Protein AF-A0A0S4JPA9-F1 (afdb_monomer_lite)

Foldseek 3Di:
DDDDDDDDDPPPPPPPPPPPVVVCCVDPVSVVVVLVVCLDLVVLVVLLVQLLVQQELVSLLVSLQSLLVQLQPDPSSLVSCLDLSNLVSLLSSLLNHQALNSLLSSLSSLLSSLAPDPSSLVSCLDQSNLVSLLSNLVNQCPRDLVGLLPVSSLVSSVSNLCSNPVPDVSSCVVCVDPSNVVSSVVSNVSD

Sequence (191 aa):
MHLSMLPHRRRSRKPQLLPAFSALSADSGFRKKFRAFVEAPCVRDVLVSLASVATSIDSVEWVGSAFQAIAAKSEQGKRLLSTAEVRDALVTMSLHVYSPLSGAAVANAFHTIITGEPRAQILFGVPPVREALLHMITGASRHTRSSASDPLFVQHMSRWVSSLVVNNTHNTTLFTTKKVRDGLVSNVSTS

pLDDT: mean 83.67, std 17.44, range [36.25, 98.12]

Structure (mmCIF, N/CA/C/O backbone):
data_AF-A0A0S4JPA9-F1
#
_entry.id   AF-A0A0S4JPA9-F1
#
loop_
_atom_site.group_PDB
_atom_site.id
_atom_site.type_symbol
_atom_site.label_atom_id
_atom_site.label_alt_id
_atom_site.label_comp_id
_atom_site.label_asym_id
_atom_site.label_entity_id
_atom_site.label_seq_id
_atom_site.pdbx_PDB_ins_code
_atom_site.Cartn_x
_atom_site.Cartn_y
_atom_site.Cartn_z
_atom_site.occupancy
_atom_site.B_iso_or_equiv
_atom_site.auth_seq_id
_atom_site.auth_comp_id
_atom_site.auth_asym_id
_atom_site.auth_atom_id
_atom_site.pdbx_PDB_model_num
ATOM 1 N N . MET A 1 1 ? -2.373 49.708 -46.251 1.00 38.28 1 MET A N 1
ATOM 2 C CA . MET A 1 1 ? -3.732 49.777 -45.667 1.00 38.28 1 MET A CA 1
ATOM 3 C C . MET A 1 1 ? -4.329 48.375 -45.742 1.00 38.28 1 MET A C 1
ATOM 5 O O . MET A 1 1 ? -4.625 47.931 -46.833 1.00 38.28 1 MET A O 1
ATOM 9 N N . HIS A 1 2 ? -4.059 47.515 -44.762 1.00 38.16 2 HIS A N 1
ATOM 10 C CA . HIS A 1 2 ? -4.788 47.289 -43.500 1.00 38.16 2 HIS A CA 1
ATOM 11 C C . HIS A 1 2 ? -6.024 46.380 -43.660 1.00 38.16 2 HIS A C 1
ATOM 13 O O . HIS A 1 2 ? -6.943 46.715 -44.395 1.00 38.16 2 HIS A O 1
ATOM 19 N N . LEU A 1 3 ? -6.021 45.308 -42.849 1.00 39.28 3 LEU A N 1
ATOM 20 C CA . LEU A 1 3 ? -7.110 44.397 -42.446 1.00 39.28 3 LEU A CA 1
ATOM 21 C C . LEU A 1 3 ? -7.334 43.114 -43.267 1.00 39.28 3 LEU A C 1
ATOM 23 O O . LEU A 1 3 ? -8.183 43.058 -44.147 1.00 39.28 3 LEU A O 1
ATOM 27 N N . SER A 1 4 ? -6.705 42.016 -42.833 1.00 41.97 4 SER A N 1
ATOM 28 C CA . SER A 1 4 ? -7.403 40.727 -42.700 1.00 41.97 4 SER A CA 1
ATOM 29 C C . SER A 1 4 ? -6.708 39.817 -41.676 1.00 41.97 4 SER A C 1
ATOM 31 O O . SER A 1 4 ? -5.508 39.941 -41.452 1.00 41.97 4 SER A O 1
ATOM 33 N N . MET A 1 5 ? -7.498 38.909 -41.089 1.00 36.62 5 MET A N 1
ATOM 34 C CA . MET A 1 5 ? -7.148 37.814 -40.161 1.00 36.62 5 MET A CA 1
ATOM 35 C C . MET A 1 5 ? -7.238 38.116 -38.650 1.00 36.62 5 MET A C 1
ATOM 37 O O . MET A 1 5 ? -6.251 38.165 -37.924 1.00 36.62 5 MET A O 1
ATOM 41 N N . LEU A 1 6 ? -8.480 38.198 -38.156 1.00 46.41 6 LEU A N 1
ATOM 42 C CA . LEU A 1 6 ? -8.842 37.783 -36.793 1.00 46.41 6 LEU A CA 1
ATOM 43 C C . LEU A 1 6 ? -8.907 36.243 -36.739 1.00 46.41 6 LEU A C 1
ATOM 45 O O . LEU A 1 6 ? -9.696 35.666 -37.491 1.00 46.41 6 LEU A O 1
ATOM 49 N N . PRO A 1 7 ? -8.183 35.550 -35.842 1.00 44.28 7 PRO A N 1
ATOM 50 C CA . PRO A 1 7 ? -8.399 34.126 -35.635 1.00 44.28 7 PRO A CA 1
ATOM 51 C C . PRO A 1 7 ? -9.631 33.876 -34.756 1.00 44.28 7 PRO A C 1
ATOM 53 O O . PRO A 1 7 ? -9.807 34.435 -33.669 1.00 44.28 7 PRO A O 1
ATOM 56 N N . HIS A 1 8 ? -10.489 32.988 -35.252 1.00 38.44 8 HIS A N 1
ATOM 57 C CA . HIS A 1 8 ? -11.630 32.423 -34.551 1.00 38.44 8 HIS A CA 1
ATOM 58 C C . HIS A 1 8 ? -11.221 31.776 -33.220 1.00 38.44 8 HIS A C 1
ATOM 60 O O . HIS A 1 8 ? -10.340 30.921 -33.140 1.00 38.44 8 HIS A O 1
ATOM 66 N N . ARG A 1 9 ? -11.953 32.161 -32.172 1.00 46.00 9 ARG A N 1
ATOM 67 C CA . ARG A 1 9 ? -11.997 31.522 -30.857 1.00 46.00 9 ARG A CA 1
ATOM 68 C C . ARG A 1 9 ? -12.131 29.997 -30.976 1.00 46.00 9 ARG A C 1
ATOM 70 O O . ARG A 1 9 ? -13.188 29.497 -31.348 1.00 46.00 9 ARG A O 1
ATOM 77 N N . ARG A 1 10 ? -11.162 29.261 -30.436 1.00 40.75 10 ARG A N 1
ATOM 78 C CA . ARG A 1 10 ? -11.430 28.008 -29.713 1.00 40.75 10 ARG A CA 1
ATOM 79 C C . ARG A 1 10 ? -10.953 28.167 -28.275 1.00 40.75 10 ARG A C 1
ATOM 81 O O . ARG A 1 10 ? -9.890 27.702 -27.886 1.00 40.75 10 ARG A O 1
ATOM 88 N N . ARG A 1 11 ? -11.762 28.869 -27.470 1.00 40.38 11 ARG A N 1
ATOM 89 C CA . ARG A 1 11 ? -11.680 28.766 -26.009 1.00 40.38 11 ARG A CA 1
ATOM 90 C C . ARG A 1 11 ? -12.014 27.320 -25.658 1.00 40.38 11 ARG A C 1
ATOM 92 O O . ARG A 1 11 ? -13.171 26.921 -25.756 1.00 40.38 11 ARG A O 1
ATOM 99 N N . SER A 1 12 ? -10.989 26.565 -25.277 1.00 40.69 12 SER A N 1
ATOM 100 C CA . SER A 1 12 ? -11.127 25.293 -24.580 1.00 40.69 12 SER A CA 1
ATOM 101 C C . SER A 1 12 ? -12.069 25.509 -23.392 1.00 40.69 12 SER A C 1
ATOM 103 O O . SER A 1 12 ? -11.732 26.206 -22.431 1.00 40.69 12 SER A O 1
ATOM 105 N N . ARG A 1 13 ? -13.308 25.016 -23.508 1.00 36.25 13 ARG A N 1
ATOM 106 C CA . ARG A 1 13 ? -14.268 24.986 -22.405 1.00 36.25 13 ARG A CA 1
ATOM 107 C C . ARG A 1 13 ? -13.737 23.968 -21.398 1.00 36.25 13 ARG A C 1
ATOM 109 O O . ARG A 1 13 ? -14.079 22.794 -21.469 1.00 36.25 13 ARG A O 1
ATOM 116 N N . LYS A 1 14 ? -12.902 24.420 -20.456 1.00 42.22 14 LYS A N 1
ATOM 117 C CA . LYS A 1 14 ? -12.751 23.726 -19.172 1.00 42.22 14 LYS A CA 1
ATOM 118 C C . LYS A 1 14 ? -14.163 23.575 -18.585 1.00 42.22 14 LYS A C 1
ATOM 120 O O . LYS A 1 14 ? -14.875 24.584 -18.542 1.00 42.22 14 LYS A O 1
ATOM 125 N N . PRO A 1 15 ? -14.601 22.374 -18.177 1.00 41.50 15 PRO A N 1
ATOM 126 C CA . PRO A 1 15 ? -15.912 22.206 -17.567 1.00 41.50 15 PRO A CA 1
ATOM 127 C C . PRO A 1 15 ? -15.992 23.088 -16.312 1.00 41.50 15 PRO A C 1
ATOM 129 O O . PRO A 1 15 ? -15.208 22.943 -15.376 1.00 41.50 15 PRO A O 1
ATOM 132 N N . GLN A 1 16 ? -16.909 24.057 -16.326 1.00 48.31 16 GLN A N 1
ATOM 133 C CA . GLN A 1 16 ? -17.172 24.992 -15.230 1.00 48.31 16 GLN A CA 1
ATOM 134 C C . GLN A 1 16 ? -17.931 24.293 -14.088 1.00 48.31 16 GLN A C 1
ATOM 136 O O . GLN A 1 16 ? -19.074 24.622 -13.800 1.00 48.31 16 GLN A O 1
ATOM 141 N N . LEU A 1 17 ? -17.299 23.331 -13.415 1.00 51.00 17 LEU A N 1
ATOM 142 C CA . LEU A 1 17 ? -17.849 22.690 -12.207 1.00 51.00 17 LEU A CA 1
ATOM 143 C C . LEU A 1 17 ? -17.489 23.437 -10.898 1.00 51.00 17 LEU A C 1
ATOM 145 O O . LEU A 1 17 ? -17.722 22.929 -9.805 1.00 51.00 17 LEU A O 1
ATOM 149 N N . LEU A 1 18 ? -16.893 24.634 -10.975 1.00 55.72 18 LEU A N 1
ATOM 150 C CA . LEU A 1 18 ? -15.995 25.140 -9.921 1.00 55.72 18 LEU A CA 1
ATOM 151 C C . LEU A 1 18 ? -16.505 26.148 -8.857 1.00 55.72 18 LEU A C 1
ATOM 153 O O . LEU A 1 18 ? -15.728 26.414 -7.941 1.00 55.72 18 LEU A O 1
ATOM 157 N N . PRO A 1 19 ? -17.750 26.663 -8.827 1.00 54.66 19 PRO A N 1
ATOM 158 C CA . PRO A 1 19 ? -18.223 27.415 -7.649 1.00 54.66 19 PRO A CA 1
ATOM 159 C C . PRO A 1 19 ? -18.950 26.533 -6.622 1.00 54.66 19 PRO A C 1
ATOM 161 O O . PRO A 1 19 ? -18.667 26.595 -5.428 1.00 54.66 19 PRO A O 1
ATOM 164 N N . ALA A 1 20 ? -19.866 25.678 -7.088 1.00 53.72 20 ALA A N 1
ATOM 165 C CA . ALA A 1 20 ? -20.772 24.920 -6.225 1.00 53.72 20 ALA A CA 1
ATOM 166 C C . ALA A 1 20 ? -20.061 23.808 -5.440 1.00 53.72 20 ALA A C 1
ATOM 168 O O . ALA A 1 20 ? -20.329 23.625 -4.257 1.00 53.72 20 ALA A O 1
ATOM 169 N N . PHE A 1 21 ? -19.113 23.102 -6.065 1.00 54.81 21 PHE A N 1
ATOM 170 C CA . PHE A 1 21 ? -18.343 22.055 -5.386 1.00 54.81 21 PHE A CA 1
ATOM 171 C C . PHE A 1 21 ? -17.382 22.643 -4.346 1.00 54.81 21 PHE A C 1
ATOM 173 O O . PHE A 1 21 ? -17.229 22.101 -3.254 1.00 54.81 21 PHE A O 1
ATOM 180 N N . SER A 1 22 ? -16.795 23.801 -4.653 1.00 59.72 22 SER A N 1
ATOM 181 C CA . SER A 1 22 ? -15.945 24.556 -3.731 1.00 59.72 22 SER A CA 1
ATOM 182 C C . SER A 1 22 ? -16.743 25.019 -2.508 1.00 59.72 22 SER A C 1
ATOM 184 O O . SER A 1 22 ? -16.319 24.777 -1.379 1.00 59.72 22 SER A O 1
ATOM 186 N N . ALA A 1 23 ? -17.941 25.579 -2.718 1.00 59.19 23 ALA A N 1
ATOM 187 C CA . ALA A 1 23 ? -18.855 25.975 -1.645 1.00 59.19 23 ALA A CA 1
ATOM 188 C C . ALA A 1 23 ? -19.350 24.779 -0.808 1.00 59.19 23 ALA A C 1
ATOM 190 O O . ALA A 1 23 ? -19.359 24.848 0.418 1.00 59.19 23 ALA A O 1
ATOM 191 N N . LEU A 1 24 ? -19.677 23.650 -1.446 1.00 57.78 24 LEU A N 1
ATOM 192 C CA . LEU A 1 24 ? -20.091 22.426 -0.756 1.00 57.78 24 LEU A CA 1
ATOM 193 C C . LEU A 1 24 ? -18.941 21.811 0.056 1.00 57.78 24 LEU A C 1
ATOM 195 O O . LEU A 1 24 ? -19.144 21.321 1.162 1.00 57.78 24 LEU A O 1
ATOM 199 N N . SER A 1 25 ? -17.708 21.890 -0.453 1.00 62.75 25 SER A N 1
ATOM 200 C CA . SER A 1 25 ? -16.512 21.461 0.277 1.00 62.75 25 SER A CA 1
ATOM 201 C C . SER A 1 25 ? -16.178 22.373 1.463 1.00 62.75 25 SER A C 1
ATOM 203 O O . SER A 1 25 ? -15.540 21.912 2.412 1.00 62.75 25 SER A O 1
ATOM 205 N N . ALA A 1 26 ? -16.625 23.638 1.435 1.00 73.56 26 ALA A N 1
ATOM 206 C CA . ALA A 1 26 ? -16.480 24.620 2.510 1.00 73.56 26 ALA A CA 1
ATOM 207 C C . ALA A 1 26 ? -17.515 24.433 3.641 1.00 73.56 26 ALA A C 1
ATOM 209 O O . ALA A 1 26 ? -17.237 24.833 4.778 1.00 73.56 26 ALA A O 1
ATOM 210 N N . ASP A 1 27 ? -18.619 23.731 3.381 1.00 84.38 27 ASP A N 1
ATOM 211 C CA . ASP A 1 27 ? -19.631 23.386 4.378 1.00 84.38 27 ASP A CA 1
ATOM 212 C C . ASP A 1 27 ? -19.122 22.330 5.381 1.00 84.38 27 ASP A C 1
ATOM 214 O O . ASP A 1 27 ? -18.713 21.216 5.034 1.00 84.38 27 ASP A O 1
ATOM 218 N N . SER A 1 28 ? -19.122 22.686 6.668 1.00 80.69 28 SER A N 1
ATOM 219 C CA . SER A 1 28 ? -18.625 21.820 7.744 1.00 80.69 28 SER A CA 1
ATOM 220 C C . SER A 1 28 ? -19.513 20.592 7.971 1.00 80.69 28 SER A C 1
ATOM 222 O O . SER A 1 28 ? -18.996 19.521 8.306 1.00 80.69 28 SER A O 1
ATOM 224 N N . GLY A 1 29 ? -20.823 20.717 7.737 1.00 83.75 29 GLY A N 1
ATOM 225 C CA . GLY A 1 29 ? -21.790 19.628 7.844 1.00 83.75 29 GLY A CA 1
ATOM 226 C C . GLY A 1 29 ? -21.584 18.569 6.763 1.00 83.75 29 GLY A C 1
ATOM 227 O O . GLY A 1 29 ? -21.527 17.374 7.068 1.00 83.75 29 GLY A O 1
ATOM 228 N N . PHE A 1 30 ? -21.390 18.998 5.517 1.00 84.00 30 PHE A N 1
ATOM 229 C CA . PHE A 1 30 ? -21.074 18.139 4.384 1.00 84.00 30 PHE A CA 1
ATOM 230 C C . PHE A 1 30 ? -19.753 17.406 4.603 1.00 84.00 30 PHE A C 1
ATOM 232 O O . PHE A 1 30 ? -19.721 16.182 4.489 1.00 84.00 30 PHE A O 1
ATOM 239 N N . ARG A 1 31 ? -18.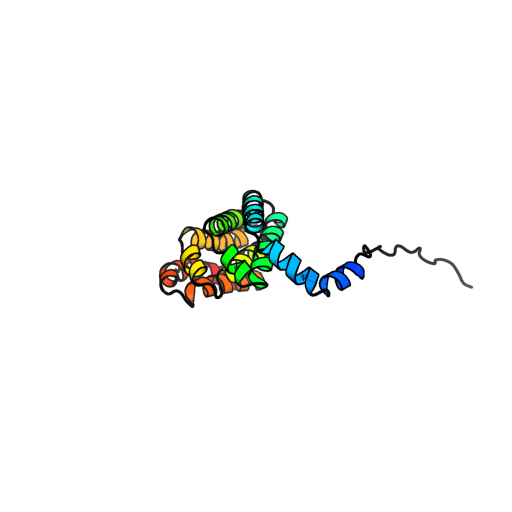682 18.101 5.019 1.00 81.19 31 ARG A N 1
ATOM 240 C CA . ARG A 1 31 ? -17.393 17.451 5.325 1.00 81.19 31 ARG A CA 1
ATOM 241 C C . ARG A 1 31 ? -17.521 16.377 6.400 1.00 81.19 31 ARG A C 1
ATOM 243 O O . ARG A 1 31 ? -16.895 15.328 6.274 1.00 81.19 31 ARG A O 1
ATOM 250 N N . LYS A 1 32 ? -18.321 16.618 7.445 1.00 83.69 32 LYS A N 1
ATOM 251 C CA . LYS A 1 32 ? -18.547 15.638 8.517 1.00 83.69 32 LYS A CA 1
ATOM 252 C C . LYS A 1 32 ? -19.298 14.407 8.004 1.00 83.69 32 LYS A C 1
ATOM 254 O O . LYS A 1 32 ? -18.867 13.291 8.271 1.00 83.69 32 LYS A O 1
ATOM 259 N N . LYS A 1 33 ? -20.379 14.599 7.239 1.00 86.44 33 LYS A N 1
ATOM 260 C CA . LYS A 1 33 ? -21.149 13.493 6.640 1.00 86.44 33 LYS A CA 1
ATOM 261 C C . LYS A 1 33 ? -20.319 12.703 5.630 1.00 86.44 33 LYS A C 1
ATOM 263 O O . LYS A 1 33 ? -20.302 11.480 5.677 1.00 86.44 33 LYS A O 1
ATOM 268 N N . PHE A 1 34 ? -19.588 13.399 4.762 1.00 84.88 34 PHE A N 1
ATOM 269 C CA . PHE A 1 34 ? -18.692 12.781 3.792 1.00 84.88 34 PHE A CA 1
ATOM 270 C C . PHE A 1 34 ? -17.576 11.993 4.483 1.00 84.88 34 PHE A C 1
ATOM 272 O O . PHE A 1 34 ? -17.287 10.873 4.079 1.00 84.88 34 PHE A O 1
ATOM 279 N N . ARG A 1 35 ? -16.997 12.531 5.567 1.00 84.31 35 ARG A N 1
ATOM 280 C CA . ARG A 1 35 ? -16.017 11.815 6.394 1.00 84.31 35 ARG A CA 1
ATOM 281 C C . ARG A 1 35 ? -16.598 10.524 6.973 1.00 84.31 35 ARG A C 1
ATOM 283 O O . ARG A 1 35 ? -15.993 9.475 6.811 1.00 84.31 35 ARG A O 1
ATOM 290 N N . ALA A 1 36 ? -17.781 10.599 7.579 1.00 86.12 36 ALA A N 1
ATOM 291 C CA . ALA A 1 36 ? -18.454 9.422 8.126 1.00 86.12 36 ALA A CA 1
ATOM 292 C C . ALA A 1 36 ? -18.740 8.364 7.048 1.00 86.12 36 ALA A C 1
ATOM 294 O O . ALA A 1 36 ? -18.614 7.173 7.308 1.00 86.12 36 ALA A O 1
ATOM 295 N N . PHE A 1 37 ? -19.079 8.798 5.830 1.00 87.38 37 PHE A N 1
ATOM 296 C CA . PHE A 1 37 ? -19.257 7.900 4.694 1.00 87.38 37 PHE A CA 1
ATOM 297 C C . PHE A 1 37 ? -17.947 7.206 4.291 1.00 87.38 37 PHE A C 1
ATOM 299 O O . PHE A 1 37 ? -17.929 5.985 4.194 1.00 87.38 37 PHE A O 1
ATOM 306 N N . VAL A 1 38 ? -16.844 7.943 4.097 1.00 86.19 38 VAL A N 1
ATOM 307 C CA . VAL A 1 38 ? -15.556 7.336 3.686 1.00 86.19 38 VAL A CA 1
ATOM 308 C C . VAL A 1 38 ? -14.910 6.469 4.773 1.00 86.19 38 VAL A C 1
ATOM 310 O O . VAL A 1 38 ? -14.063 5.639 4.464 1.00 86.19 38 VAL A O 1
ATOM 313 N N . GLU A 1 39 ? -15.311 6.644 6.032 1.00 88.19 39 GLU A N 1
ATOM 314 C CA . GLU A 1 39 ? -14.882 5.828 7.175 1.00 88.19 39 GLU A CA 1
ATOM 315 C C . GLU A 1 39 ? -15.781 4.599 7.414 1.00 88.19 39 GLU A C 1
ATOM 317 O O . GLU A 1 39 ? -15.575 3.856 8.377 1.00 88.19 39 GLU A O 1
ATOM 322 N N . ALA A 1 40 ? -16.778 4.361 6.557 1.00 91.69 40 ALA A N 1
ATOM 323 C CA . ALA A 1 40 ? -17.648 3.201 6.674 1.00 91.69 40 ALA A CA 1
ATOM 324 C C . ALA A 1 40 ? -16.932 1.906 6.223 1.00 91.69 40 ALA A C 1
ATOM 326 O O . ALA A 1 40 ? -16.241 1.914 5.200 1.00 91.69 40 ALA A O 1
ATOM 327 N N . PRO A 1 41 ? -17.150 0.760 6.902 1.00 93.69 41 PRO A N 1
ATOM 328 C CA . PRO A 1 41 ? -16.586 -0.536 6.505 1.00 93.69 41 PRO A CA 1
ATOM 329 C C . PRO A 1 41 ? -16.830 -0.928 5.048 1.00 93.69 41 PRO A C 1
ATOM 331 O O . PRO A 1 41 ? -15.925 -1.434 4.393 1.00 93.69 41 PRO A O 1
ATOM 334 N N . CYS A 1 42 ? -18.000 -0.596 4.499 1.00 94.25 42 CYS A N 1
ATOM 335 C CA . CYS A 1 42 ? -18.306 -0.875 3.098 1.00 94.25 42 CYS A CA 1
ATOM 336 C C . CYS A 1 42 ? -17.362 -0.155 2.118 1.00 94.25 42 CYS A C 1
ATOM 338 O O . CYS A 1 42 ? -17.095 -0.682 1.042 1.00 94.25 42 CYS A O 1
ATOM 340 N N . VAL A 1 43 ? -16.813 1.014 2.474 1.00 94.06 43 VAL A N 1
ATOM 341 C CA . VAL A 1 43 ? -15.842 1.727 1.627 1.00 94.06 43 VAL A CA 1
ATOM 342 C C . VAL A 1 43 ? -14.517 0.977 1.578 1.00 94.06 43 VAL A C 1
ATOM 344 O O . VAL A 1 43 ? -13.943 0.833 0.500 1.00 94.06 43 VAL A O 1
ATOM 347 N N . ARG A 1 44 ? -14.057 0.433 2.711 1.00 96.06 44 ARG A N 1
ATOM 348 C CA . ARG A 1 44 ? -12.894 -0.465 2.741 1.00 96.06 44 ARG A CA 1
ATOM 349 C C . ARG A 1 44 ? -13.130 -1.679 1.842 1.00 96.06 44 ARG A C 1
ATOM 351 O O . ARG A 1 44 ? -12.261 -2.000 1.040 1.00 96.06 44 ARG A O 1
ATOM 358 N N . ASP A 1 45 ? -14.293 -2.316 1.941 1.00 96.44 45 ASP A N 1
ATOM 359 C CA . ASP A 1 45 ? -14.602 -3.535 1.180 1.00 96.44 45 ASP A CA 1
ATOM 360 C C . ASP A 1 45 ? -14.659 -3.271 -0.335 1.00 96.44 45 ASP A C 1
ATOM 362 O O . ASP A 1 45 ? -14.143 -4.056 -1.136 1.00 96.44 45 ASP A O 1
ATOM 366 N N . VAL A 1 46 ? -15.209 -2.120 -0.739 1.00 96.75 46 VAL A N 1
ATOM 367 C CA . VAL A 1 46 ? -15.176 -1.660 -2.134 1.00 96.75 46 VAL A CA 1
ATOM 368 C C . VAL A 1 46 ? -13.741 -1.420 -2.598 1.00 96.75 46 VAL A C 1
ATOM 370 O O . VAL A 1 46 ? -13.385 -1.850 -3.690 1.00 96.75 46 VAL A O 1
ATOM 373 N N . LEU A 1 47 ? -12.895 -0.779 -1.788 1.00 96.81 47 LEU A N 1
ATOM 374 C CA . LEU A 1 47 ? -11.497 -0.539 -2.158 1.00 96.81 47 LEU A CA 1
ATOM 375 C C . LEU A 1 47 ? -10.690 -1.829 -2.277 1.00 96.81 47 LEU A C 1
ATOM 377 O O . LEU A 1 47 ? -9.906 -1.956 -3.211 1.00 96.81 47 LEU A O 1
ATOM 381 N N . VAL A 1 48 ? -10.904 -2.795 -1.382 1.00 97.88 48 VAL A N 1
ATOM 382 C CA . VAL A 1 48 ? -10.306 -4.136 -1.479 1.00 97.88 48 VAL A CA 1
ATOM 383 C C . VAL A 1 48 ? -10.752 -4.824 -2.772 1.00 97.88 48 VAL A C 1
ATOM 385 O O . VAL A 1 48 ? -9.926 -5.372 -3.502 1.00 97.88 48 VAL A O 1
ATOM 388 N N . SER A 1 49 ? -12.040 -4.730 -3.109 1.00 97.12 49 SER A N 1
ATOM 389 C CA . SER A 1 49 ? -12.578 -5.294 -4.352 1.00 97.12 49 SER A CA 1
ATOM 390 C C . SER A 1 49 ? -11.969 -4.623 -5.588 1.00 97.12 49 SER A C 1
ATOM 392 O O . SER A 1 49 ? -11.529 -5.310 -6.506 1.00 97.12 49 SER A O 1
ATOM 394 N N . LEU A 1 50 ? -11.863 -3.291 -5.600 1.00 96.38 50 LEU A N 1
ATOM 395 C CA . LEU A 1 50 ? -11.229 -2.538 -6.687 1.00 96.38 50 LEU A CA 1
ATOM 396 C C . LEU A 1 50 ? -9.743 -2.872 -6.826 1.00 96.38 50 LEU A C 1
ATOM 398 O O . LEU A 1 50 ? -9.261 -3.062 -7.938 1.00 96.38 50 LEU A O 1
ATOM 402 N N . ALA A 1 51 ? -9.028 -2.988 -5.709 1.00 95.94 51 ALA A N 1
ATOM 403 C CA . ALA A 1 51 ? -7.621 -3.364 -5.688 1.00 95.94 51 ALA A CA 1
ATOM 404 C C . ALA A 1 51 ? -7.375 -4.744 -6.311 1.00 95.94 51 ALA A C 1
ATOM 406 O O . ALA A 1 51 ? -6.394 -4.917 -7.028 1.00 95.94 51 ALA A O 1
ATOM 407 N N . SER A 1 52 ? -8.287 -5.701 -6.100 1.00 92.62 52 SER A N 1
ATOM 408 C CA . SER A 1 52 ? -8.171 -7.052 -6.668 1.00 92.62 52 SER A CA 1
ATOM 409 C C . SER A 1 52 ? -8.264 -7.098 -8.199 1.00 92.62 52 SER A C 1
ATOM 411 O O . SER A 1 52 ? -7.754 -8.029 -8.816 1.00 92.62 52 SER A O 1
ATOM 413 N N . VAL A 1 53 ? -8.884 -6.086 -8.816 1.00 94.19 53 VAL A N 1
ATOM 414 C CA . VAL A 1 53 ? -9.051 -5.981 -10.276 1.00 94.19 53 VAL A CA 1
ATOM 415 C C . VAL A 1 53 ? -8.204 -4.865 -10.896 1.00 94.19 53 VAL A C 1
ATOM 417 O O . VAL A 1 53 ? -8.234 -4.668 -12.111 1.00 94.19 53 VAL A O 1
ATOM 420 N N . ALA A 1 54 ? -7.435 -4.128 -10.089 1.00 94.88 54 ALA A N 1
ATOM 421 C CA . ALA A 1 54 ? -6.587 -3.031 -10.541 1.00 94.88 54 ALA A CA 1
ATOM 422 C C . ALA A 1 54 ? -5.292 -3.565 -11.176 1.00 94.88 54 ALA A C 1
ATOM 424 O O . ALA A 1 54 ? -4.259 -3.674 -10.520 1.00 94.88 54 ALA A O 1
ATOM 425 N N . THR A 1 55 ? -5.352 -3.898 -12.466 1.00 94.19 55 THR A N 1
ATOM 426 C CA . THR A 1 55 ? -4.219 -4.472 -13.218 1.00 94.19 55 THR A CA 1
ATOM 427 C C . THR A 1 55 ? -3.549 -3.494 -14.185 1.00 94.19 55 THR A C 1
ATOM 429 O O . THR A 1 55 ? -2.465 -3.770 -14.696 1.00 94.19 55 THR A O 1
ATOM 432 N N . SER A 1 56 ? -4.172 -2.341 -14.444 1.00 93.38 56 SER A N 1
ATOM 433 C CA . SER A 1 56 ? -3.619 -1.279 -15.295 1.00 93.38 56 SER A CA 1
ATOM 434 C C . SER A 1 56 ? -2.888 -0.218 -14.470 1.00 93.38 56 SER A C 1
ATOM 436 O O . SER A 1 56 ? -3.261 0.031 -13.321 1.00 93.38 56 SER A O 1
ATOM 438 N N . ILE A 1 57 ? -1.899 0.453 -15.075 1.00 91.19 57 ILE A N 1
ATOM 439 C CA . ILE A 1 57 ? -1.115 1.526 -14.434 1.00 91.19 57 ILE A CA 1
ATOM 440 C C . ILE A 1 57 ? -2.037 2.574 -13.805 1.00 91.19 57 ILE A C 1
ATOM 442 O O . ILE A 1 57 ? -1.905 2.865 -12.616 1.00 91.19 57 ILE A O 1
ATOM 446 N N . ASP A 1 58 ? -3.007 3.067 -14.580 1.00 93.19 58 ASP A N 1
ATOM 447 C CA . ASP A 1 58 ? -3.961 4.066 -14.110 1.00 93.19 58 ASP A CA 1
ATOM 448 C C . ASP A 1 58 ? -4.765 3.506 -12.934 1.00 93.19 58 ASP A C 1
ATOM 450 O O . ASP A 1 58 ? -4.787 4.100 -11.860 1.00 93.19 58 ASP A O 1
ATOM 454 N N . SER A 1 59 ? -5.381 2.326 -13.078 1.00 95.00 59 SER A N 1
ATOM 455 C CA . SER A 1 59 ? -6.186 1.747 -11.992 1.00 95.00 59 SER A CA 1
ATOM 456 C C . SER A 1 59 ? -5.398 1.570 -10.691 1.00 95.00 59 SER A C 1
ATOM 458 O O . SER A 1 59 ? -5.933 1.840 -9.617 1.00 95.00 59 SER A O 1
ATOM 460 N N . VAL A 1 60 ? -4.122 1.178 -10.777 1.00 95.81 60 VAL A N 1
ATOM 461 C CA . VAL A 1 60 ? -3.247 1.027 -9.609 1.00 95.81 60 VAL A CA 1
ATOM 462 C C . VAL A 1 60 ? -2.977 2.381 -8.957 1.00 95.81 60 VAL A C 1
ATOM 464 O O . VAL A 1 60 ? -3.084 2.508 -7.737 1.00 95.81 60 VAL A O 1
ATOM 467 N N . GLU A 1 61 ? -2.687 3.405 -9.759 1.00 94.69 61 GLU A N 1
ATOM 468 C CA . GLU A 1 61 ? -2.476 4.770 -9.281 1.00 94.69 61 GLU A CA 1
ATOM 469 C C . GLU A 1 61 ? -3.725 5.336 -8.588 1.00 94.69 61 GLU A C 1
ATOM 471 O O . GLU A 1 61 ? -3.638 5.832 -7.459 1.00 94.69 61 GLU A O 1
ATOM 476 N N . TRP A 1 62 ? -4.896 5.220 -9.221 1.00 96.44 62 TRP A N 1
ATOM 477 C CA . TRP A 1 62 ? -6.162 5.731 -8.688 1.00 96.44 62 TRP A CA 1
ATOM 478 C C . TRP A 1 62 ? -6.555 5.036 -7.382 1.00 96.44 62 TRP A C 1
ATOM 480 O O . TRP A 1 62 ? -6.897 5.704 -6.403 1.00 96.44 62 TRP A O 1
ATOM 490 N N . VAL A 1 63 ? -6.478 3.703 -7.335 1.00 97.00 63 VAL A N 1
ATOM 491 C CA . VAL A 1 63 ? -6.849 2.934 -6.139 1.00 97.00 63 VAL A CA 1
ATOM 492 C C . VAL A 1 63 ? -5.835 3.153 -5.008 1.00 97.00 63 VAL A C 1
ATOM 494 O O . VAL A 1 63 ? -6.240 3.386 -3.868 1.00 97.00 63 VAL A O 1
ATOM 497 N N . GLY A 1 64 ? -4.530 3.178 -5.303 1.00 96.88 64 GLY A N 1
ATOM 498 C CA . GLY A 1 64 ? -3.494 3.491 -4.311 1.00 96.88 64 GLY A CA 1
ATOM 499 C C . GLY A 1 64 ? -3.678 4.888 -3.710 1.00 96.88 64 GLY A C 1
ATOM 500 O O . GLY A 1 64 ? -3.662 5.063 -2.489 1.00 96.88 64 GLY A O 1
ATOM 501 N N . SER A 1 65 ? -3.975 5.874 -4.557 1.00 96.19 65 SER A N 1
ATOM 502 C CA . SER A 1 65 ? -4.269 7.245 -4.127 1.00 96.19 65 SER A CA 1
ATOM 503 C C . SER A 1 65 ? -5.531 7.329 -3.263 1.00 96.19 65 SER A C 1
ATOM 505 O O . SER A 1 65 ? -5.581 8.123 -2.322 1.00 96.19 65 SER A O 1
ATOM 507 N N . ALA A 1 66 ? -6.547 6.502 -3.528 1.00 95.81 66 ALA A N 1
ATOM 508 C CA . ALA A 1 66 ? -7.756 6.443 -2.709 1.00 95.81 66 ALA A CA 1
ATOM 509 C C . ALA A 1 66 ? -7.466 5.927 -1.289 1.00 95.81 66 ALA A C 1
ATOM 511 O O . ALA A 1 66 ? -7.891 6.555 -0.314 1.00 95.81 66 ALA A O 1
ATOM 512 N N . PHE A 1 67 ? -6.680 4.849 -1.157 1.00 97.12 67 PHE A N 1
ATOM 513 C CA . PHE A 1 67 ? -6.218 4.359 0.148 1.00 97.12 67 PHE A CA 1
ATOM 514 C C . PHE A 1 67 ? -5.442 5.435 0.911 1.00 97.12 67 PHE A C 1
ATOM 516 O O . PHE A 1 67 ? -5.749 5.721 2.072 1.00 97.12 67 PHE A O 1
ATOM 523 N N . GLN A 1 68 ? -4.479 6.081 0.245 1.00 96.12 68 GLN A N 1
ATOM 524 C CA . GLN A 1 68 ? -3.715 7.180 0.828 1.00 96.12 68 GLN A CA 1
ATOM 525 C C . GLN A 1 68 ? -4.636 8.315 1.297 1.00 96.12 68 GLN A C 1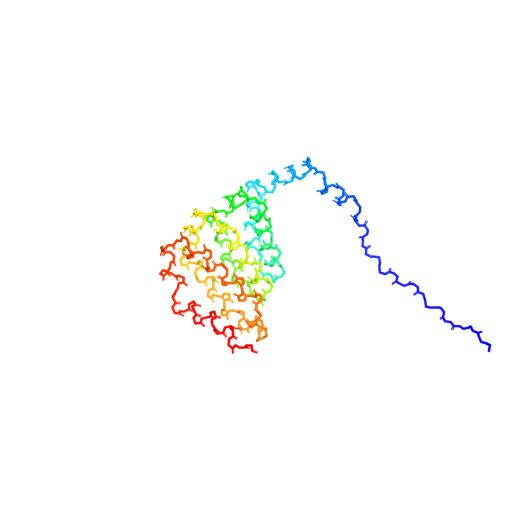
ATOM 527 O O . GLN A 1 68 ? -4.489 8.808 2.414 1.00 96.12 68 GLN A O 1
ATOM 532 N N . ALA A 1 69 ? -5.592 8.741 0.469 1.00 94.38 69 ALA A N 1
ATOM 533 C CA . ALA A 1 69 ? -6.463 9.872 0.769 1.00 94.38 69 ALA A CA 1
ATOM 534 C C . ALA A 1 69 ? -7.361 9.626 1.991 1.00 94.38 69 ALA A C 1
ATOM 536 O O . ALA A 1 69 ? -7.618 10.563 2.751 1.00 94.38 69 ALA A O 1
ATOM 537 N N . ILE A 1 70 ? -7.828 8.391 2.188 1.00 93.31 70 ILE A N 1
ATOM 538 C CA . ILE A 1 70 ? -8.630 8.009 3.358 1.00 93.31 70 ILE A CA 1
ATOM 539 C C . ILE A 1 70 ? -7.751 7.959 4.610 1.00 93.31 70 ILE A C 1
ATOM 541 O O . ILE A 1 70 ? -8.094 8.578 5.618 1.00 93.31 70 ILE A O 1
ATOM 545 N N . ALA A 1 71 ? -6.590 7.304 4.530 1.00 94.69 71 ALA A N 1
ATOM 546 C CA . ALA A 1 71 ? -5.652 7.194 5.645 1.00 94.69 71 ALA A CA 1
ATOM 547 C C . ALA A 1 71 ? -5.090 8.561 6.092 1.00 94.69 71 ALA A C 1
ATOM 549 O O . ALA A 1 71 ? -4.951 8.824 7.283 1.00 94.69 71 ALA A O 1
ATOM 550 N N . ALA A 1 72 ? -4.799 9.470 5.156 1.00 92.56 72 ALA A N 1
ATOM 551 C CA . ALA A 1 72 ? -4.178 10.763 5.458 1.00 92.56 72 ALA A CA 1
ATOM 552 C C . ALA A 1 72 ? -5.118 11.744 6.175 1.00 92.56 72 ALA A C 1
ATOM 554 O O . ALA A 1 72 ? -4.661 12.660 6.857 1.00 92.56 72 ALA A O 1
ATOM 555 N N . LYS A 1 73 ? -6.436 11.602 5.992 1.00 87.69 73 LYS A N 1
ATOM 556 C CA . LYS A 1 73 ? -7.427 12.579 6.475 1.00 87.69 73 LYS A CA 1
ATOM 557 C C . LYS A 1 73 ? -8.015 12.233 7.841 1.00 87.69 73 LYS A C 1
ATOM 559 O O . LYS A 1 73 ? -8.714 13.075 8.421 1.00 87.69 73 LYS A O 1
ATOM 564 N N . SER A 1 74 ? -7.779 11.016 8.337 1.00 87.81 74 SER A N 1
ATOM 565 C CA . SER A 1 74 ? -8.385 10.530 9.573 1.00 87.81 74 SER A CA 1
ATOM 566 C C . SER A 1 74 ? -7.639 9.347 10.187 1.00 87.81 74 SER A C 1
ATOM 568 O O . SER A 1 74 ? -7.390 8.346 9.518 1.00 87.81 74 SER A O 1
ATOM 570 N N . GLU A 1 75 ? -7.401 9.409 11.498 1.00 90.81 75 GLU A N 1
ATOM 571 C CA . GLU A 1 75 ? -6.919 8.266 12.286 1.00 90.81 75 GLU A CA 1
ATOM 572 C C . GLU A 1 75 ? -7.924 7.106 12.283 1.00 90.81 75 GLU A C 1
ATOM 574 O O . GLU A 1 75 ? -7.537 5.940 12.263 1.00 90.81 75 GLU A O 1
ATOM 579 N N . GLN A 1 76 ? -9.227 7.406 12.222 1.00 91.38 76 GLN A N 1
ATOM 580 C CA . GLN A 1 76 ? -10.247 6.374 12.052 1.00 91.38 76 GLN A CA 1
ATOM 581 C C . GLN A 1 76 ? -10.143 5.720 10.670 1.00 91.38 76 GLN A C 1
ATOM 583 O O . GLN A 1 76 ? -10.283 4.505 10.561 1.00 91.38 76 GLN A O 1
ATOM 588 N N . GLY A 1 77 ? -9.828 6.505 9.635 1.00 93.56 77 GLY A N 1
ATOM 589 C CA . GLY A 1 77 ? -9.525 6.005 8.294 1.00 93.56 77 GLY A CA 1
ATOM 590 C C . GLY A 1 77 ? -8.315 5.069 8.286 1.00 93.56 77 GLY A C 1
ATOM 591 O O . GLY A 1 77 ? -8.389 3.991 7.704 1.00 93.56 77 GLY A O 1
ATOM 592 N N . LYS A 1 78 ? -7.231 5.411 8.997 1.00 94.19 78 LYS A N 1
ATOM 593 C CA . LYS A 1 78 ? -6.091 4.493 9.170 1.00 94.19 78 LYS A CA 1
ATOM 594 C C . LYS A 1 78 ? -6.522 3.194 9.836 1.00 94.19 78 LYS A C 1
ATOM 596 O O . LYS A 1 78 ? -6.311 2.134 9.267 1.00 94.19 78 LYS A O 1
ATOM 601 N N . ARG A 1 79 ? -7.195 3.264 10.990 1.00 94.50 79 ARG A N 1
ATOM 602 C CA . ARG A 1 79 ? -7.676 2.076 11.723 1.00 94.50 79 ARG A CA 1
ATOM 603 C C . ARG A 1 79 ? -8.587 1.190 10.886 1.00 94.50 79 ARG A C 1
ATOM 605 O O . ARG A 1 79 ? -8.479 -0.028 10.965 1.00 94.50 79 ARG A O 1
ATOM 612 N N . LEU A 1 80 ? -9.461 1.800 10.088 1.00 95.38 80 LEU A N 1
ATOM 613 C CA . LEU A 1 80 ? -10.336 1.093 9.162 1.00 95.38 80 LEU A CA 1
ATOM 614 C C . LEU A 1 80 ? -9.535 0.307 8.115 1.00 95.38 80 LEU A C 1
ATOM 616 O O . LEU A 1 80 ? -9.900 -0.815 7.773 1.00 95.38 80 LEU A O 1
ATOM 620 N N . LEU A 1 81 ? -8.453 0.901 7.611 1.00 96.94 81 LEU A N 1
ATOM 621 C CA . LEU A 1 81 ? -7.597 0.314 6.585 1.00 96.94 81 LEU A CA 1
ATOM 622 C C . LEU A 1 81 ? -6.526 -0.635 7.150 1.00 96.94 81 LEU A C 1
ATOM 624 O O . LEU A 1 81 ? -5.949 -1.414 6.398 1.00 96.94 81 LEU A O 1
ATOM 628 N N . SER A 1 82 ? -6.291 -0.637 8.462 1.00 96.69 82 SER A N 1
ATOM 629 C CA . SER A 1 82 ? -5.340 -1.515 9.160 1.00 96.69 82 SER A CA 1
ATOM 630 C C . SER A 1 82 ? -5.865 -2.947 9.321 1.00 96.69 82 SER A C 1
ATOM 632 O O . SER A 1 82 ? -6.016 -3.449 10.435 1.00 96.69 82 SER A O 1
ATOM 634 N N . THR A 1 83 ? -6.159 -3.603 8.199 1.00 97.62 83 THR A N 1
ATOM 635 C CA . THR A 1 83 ? -6.759 -4.945 8.122 1.00 97.62 83 THR A CA 1
ATOM 636 C C . THR A 1 83 ? -5.976 -5.852 7.174 1.00 97.62 83 THR A C 1
ATOM 638 O O . THR A 1 83 ? -5.212 -5.371 6.331 1.00 97.62 83 THR A O 1
ATOM 641 N N . ALA A 1 84 ? -6.099 -7.171 7.358 1.00 97.81 84 ALA A N 1
ATOM 642 C CA . ALA A 1 84 ? -5.337 -8.143 6.574 1.00 97.81 84 ALA A CA 1
ATOM 643 C C . ALA A 1 84 ? -5.759 -8.097 5.100 1.00 97.81 84 ALA A C 1
ATOM 645 O O . ALA A 1 84 ? -4.916 -8.161 4.214 1.00 97.81 84 ALA A O 1
ATOM 646 N N . GLU A 1 85 ? -7.044 -7.867 4.852 1.00 97.88 85 GLU A N 1
ATOM 647 C CA . GLU A 1 85 ? -7.644 -7.751 3.529 1.00 97.88 85 GLU A CA 1
ATOM 648 C C . GLU A 1 85 ? -7.054 -6.566 2.754 1.00 97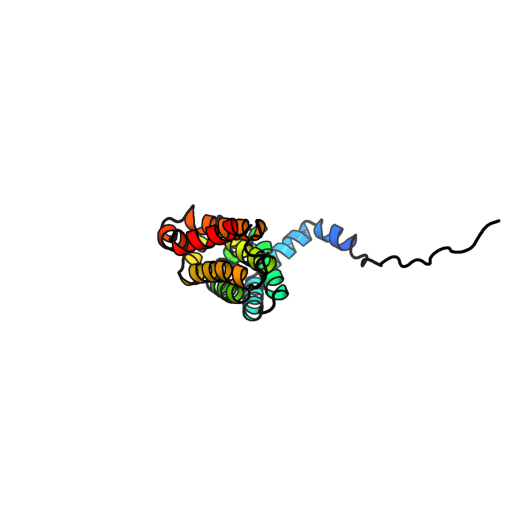.88 85 GLU A C 1
ATOM 650 O O . GLU A 1 85 ? -6.696 -6.703 1.588 1.00 97.88 85 GLU A O 1
ATOM 655 N N . VAL A 1 86 ? -6.878 -5.411 3.408 1.00 98.06 86 VAL A N 1
ATOM 656 C CA . VAL A 1 86 ? -6.238 -4.237 2.788 1.00 98.06 86 VAL A CA 1
ATOM 657 C C . VAL A 1 86 ? -4.752 -4.480 2.540 1.00 98.06 86 VAL A C 1
ATOM 659 O O . VAL A 1 86 ? -4.240 -4.103 1.486 1.00 98.06 86 VAL A O 1
ATOM 662 N N . ARG A 1 87 ? -4.050 -5.128 3.476 1.00 98.06 87 ARG A N 1
ATOM 663 C CA . ARG A 1 87 ? -2.649 -5.518 3.273 1.00 98.06 87 ARG A CA 1
ATOM 664 C C . ARG A 1 87 ? -2.507 -6.413 2.044 1.00 98.06 87 ARG A C 1
ATOM 666 O O . ARG A 1 87 ? -1.669 -6.133 1.191 1.00 98.06 87 ARG A O 1
ATOM 673 N N . ASP A 1 88 ? -3.314 -7.462 1.954 1.00 98.12 88 ASP A N 1
ATOM 674 C CA . ASP A 1 88 ? -3.233 -8.458 0.885 1.00 98.12 88 ASP A CA 1
ATOM 675 C C . ASP A 1 88 ? -3.647 -7.856 -0.468 1.00 98.12 88 ASP A C 1
ATOM 677 O O . ASP A 1 88 ? -3.019 -8.127 -1.495 1.00 98.12 88 ASP A O 1
ATOM 681 N N . ALA A 1 89 ? -4.621 -6.943 -0.462 1.00 97.62 89 ALA A N 1
ATOM 682 C CA . ALA A 1 89 ? -4.996 -6.143 -1.621 1.00 97.62 89 ALA A CA 1
ATOM 683 C C . ALA A 1 89 ? -3.842 -5.254 -2.121 1.00 97.62 89 ALA A C 1
ATOM 685 O O . ALA A 1 89 ? -3.509 -5.289 -3.305 1.00 97.62 89 ALA A O 1
ATOM 686 N N . LEU A 1 90 ? -3.179 -4.501 -1.234 1.00 97.75 90 LEU A N 1
ATOM 687 C CA . LEU A 1 90 ? -2.035 -3.657 -1.605 1.00 97.75 90 LEU A CA 1
ATOM 688 C C . LEU A 1 90 ? -0.826 -4.485 -2.072 1.00 97.75 90 LEU A C 1
ATOM 690 O O . LEU A 1 90 ? -0.125 -4.082 -3.002 1.00 97.75 90 LEU A O 1
ATOM 694 N N . VAL A 1 91 ? -0.593 -5.656 -1.470 1.00 97.56 91 VAL A N 1
ATOM 695 C CA . VAL A 1 91 ? 0.420 -6.617 -1.939 1.00 97.56 91 VAL A CA 1
ATOM 696 C C . VAL A 1 91 ? 0.090 -7.092 -3.353 1.00 97.56 91 VAL A C 1
ATOM 698 O O . VAL A 1 91 ? 0.966 -7.073 -4.213 1.00 97.56 91 VAL A O 1
ATOM 701 N N . THR A 1 92 ? -1.164 -7.443 -3.631 1.00 96.25 92 THR A N 1
ATOM 702 C CA . THR A 1 92 ? -1.598 -7.859 -4.973 1.00 96.25 92 THR A CA 1
ATOM 703 C C . THR A 1 92 ? -1.402 -6.737 -5.994 1.00 96.25 92 THR A C 1
ATOM 705 O O . THR A 1 92 ? -0.799 -6.953 -7.042 1.00 96.25 92 THR A O 1
ATOM 708 N N . MET A 1 93 ? -1.804 -5.507 -5.662 1.00 95.50 93 MET A N 1
ATOM 709 C CA . MET A 1 93 ? -1.610 -4.342 -6.534 1.00 95.50 93 MET A CA 1
ATOM 710 C C . MET A 1 93 ? -0.136 -4.055 -6.841 1.00 95.50 93 MET A C 1
ATOM 712 O O . MET A 1 93 ? 0.187 -3.630 -7.947 1.00 95.50 93 MET A O 1
ATOM 716 N N . SER A 1 94 ? 0.772 -4.305 -5.892 1.00 95.06 94 SER A N 1
ATOM 717 C CA . SER A 1 94 ? 2.215 -4.092 -6.089 1.00 95.06 94 SER A CA 1
ATOM 718 C C . SER A 1 94 ? 2.809 -4.930 -7.234 1.00 95.06 94 SER A C 1
ATOM 720 O O . SER A 1 94 ? 3.856 -4.577 -7.786 1.00 95.06 94 SER A O 1
ATOM 722 N N . LEU A 1 95 ? 2.131 -6.018 -7.625 1.00 92.81 95 LEU A N 1
ATOM 723 C CA . LEU A 1 95 ? 2.503 -6.866 -8.761 1.00 92.81 95 LEU A CA 1
ATOM 724 C C . LEU A 1 95 ? 2.196 -6.211 -10.116 1.00 92.81 95 LEU A C 1
ATOM 726 O O . LEU A 1 95 ? 2.791 -6.579 -11.128 1.00 92.81 95 LEU A O 1
ATOM 730 N N . HIS A 1 96 ? 1.307 -5.217 -10.125 1.00 92.62 96 HIS A N 1
ATOM 731 C CA . HIS A 1 96 ? 0.855 -4.487 -11.310 1.00 92.62 96 HIS A CA 1
ATOM 732 C C . HIS A 1 96 ? 1.420 -3.061 -11.393 1.00 92.62 96 HIS A C 1
ATOM 734 O O . HIS A 1 96 ? 0.940 -2.224 -12.158 1.00 92.62 96 HIS A O 1
ATOM 740 N N . VAL A 1 97 ? 2.456 -2.765 -10.608 1.00 90.31 97 VAL A N 1
ATOM 741 C CA . VAL A 1 97 ? 3.176 -1.492 -10.672 1.00 90.31 97 VAL A CA 1
ATOM 742 C C . VAL A 1 97 ? 4.176 -1.529 -11.824 1.00 90.31 97 VAL A C 1
ATOM 744 O O . VAL A 1 97 ? 5.208 -2.197 -11.754 1.00 90.31 97 VAL A O 1
ATOM 747 N N . TYR A 1 98 ? 3.875 -0.764 -12.873 1.00 86.75 98 TYR A N 1
ATOM 748 C CA . TYR A 1 98 ? 4.715 -0.640 -14.071 1.00 86.75 98 TYR A CA 1
ATOM 749 C C . TYR A 1 98 ? 5.188 0.801 -14.329 1.00 86.75 98 TYR A C 1
ATOM 751 O O . TYR A 1 98 ? 5.809 1.069 -15.355 1.00 86.75 98 TYR A O 1
ATOM 759 N N . SER A 1 99 ? 4.911 1.739 -13.412 1.00 87.12 99 SER A N 1
ATOM 760 C CA . SER A 1 99 ? 5.350 3.140 -13.501 1.00 87.12 99 SER A CA 1
ATOM 761 C C . SER A 1 99 ? 5.739 3.721 -12.128 1.00 87.12 99 SER A C 1
ATOM 763 O O . SER A 1 99 ? 5.235 3.251 -11.106 1.00 87.12 99 SER A O 1
ATOM 765 N N . PRO A 1 100 ? 6.569 4.783 -12.071 1.00 86.50 100 PRO A N 1
ATOM 766 C CA . PRO A 1 100 ? 6.884 5.500 -10.834 1.00 86.50 100 PRO A CA 1
ATOM 767 C C . PRO A 1 100 ? 5.659 6.041 -10.122 1.00 86.50 100 PRO A C 1
ATOM 769 O O . PRO A 1 100 ? 5.598 5.973 -8.903 1.00 86.50 100 PRO A O 1
ATOM 772 N N . LEU A 1 101 ? 4.686 6.567 -10.873 1.00 88.31 101 LEU A N 1
ATOM 773 C CA . LEU A 1 101 ? 3.484 7.177 -10.308 1.00 88.31 101 LEU A CA 1
ATOM 774 C C . LEU A 1 101 ? 2.601 6.129 -9.628 1.00 88.31 101 LEU A C 1
ATOM 776 O O . LEU A 1 101 ? 2.250 6.288 -8.460 1.00 88.31 101 LEU A O 1
ATOM 780 N N . SER A 1 102 ? 2.335 5.008 -10.307 1.00 91.12 102 SER A N 1
ATOM 781 C CA . SER A 1 102 ? 1.598 3.883 -9.716 1.00 91.12 102 SER A CA 1
ATOM 782 C C . SER A 1 102 ? 2.338 3.295 -8.506 1.00 91.12 102 SER A C 1
ATOM 784 O O . SER A 1 102 ? 1.729 3.045 -7.465 1.00 91.12 102 SER A O 1
ATOM 786 N N . GLY A 1 103 ? 3.665 3.167 -8.588 1.00 92.44 103 GLY A N 1
ATOM 787 C CA . GLY A 1 103 ? 4.497 2.712 -7.475 1.00 92.44 103 GLY A CA 1
ATOM 788 C C . GLY A 1 103 ? 4.511 3.678 -6.290 1.00 92.44 103 GLY A C 1
ATOM 789 O O . GLY A 1 103 ? 4.392 3.249 -5.144 1.00 92.44 103 GLY A O 1
ATOM 790 N N . ALA A 1 104 ? 4.587 4.982 -6.550 1.00 92.25 104 ALA A N 1
ATOM 791 C CA . ALA A 1 104 ? 4.507 6.029 -5.539 1.00 92.25 104 ALA A CA 1
ATOM 792 C C . ALA A 1 104 ? 3.138 6.042 -4.848 1.00 92.25 104 ALA A C 1
ATOM 794 O O . ALA A 1 104 ? 3.080 6.193 -3.628 1.00 92.25 104 ALA A O 1
ATOM 795 N N . ALA A 1 105 ? 2.048 5.840 -5.594 1.00 94.62 105 ALA A N 1
ATOM 796 C CA . ALA A 1 105 ? 0.700 5.752 -5.039 1.00 94.62 105 ALA A CA 1
ATOM 797 C C . ALA A 1 105 ? 0.568 4.569 -4.065 1.00 94.62 105 ALA A C 1
ATOM 799 O O . ALA A 1 105 ? 0.122 4.747 -2.930 1.00 94.62 105 ALA A O 1
ATOM 800 N N . VAL A 1 106 ? 1.028 3.377 -4.463 1.00 96.56 106 VAL A N 1
ATOM 801 C CA . VAL A 1 106 ? 1.009 2.180 -3.602 1.00 96.56 106 VAL A CA 1
ATOM 802 C C . VAL A 1 106 ? 1.933 2.350 -2.389 1.00 96.56 106 VAL A C 1
ATOM 804 O O . VAL A 1 106 ? 1.521 2.092 -1.257 1.00 96.56 106 VAL A O 1
ATOM 807 N N . ALA A 1 107 ? 3.157 2.849 -2.584 1.00 96.19 107 ALA A N 1
ATOM 808 C CA . ALA A 1 107 ? 4.100 3.095 -1.493 1.00 96.19 107 ALA A CA 1
ATOM 809 C C . ALA A 1 107 ? 3.567 4.129 -0.483 1.00 96.19 107 ALA A C 1
ATOM 811 O O . ALA A 1 107 ? 3.701 3.941 0.727 1.00 96.19 107 ALA A O 1
ATOM 812 N N . ASN A 1 108 ? 2.909 5.195 -0.951 1.00 95.88 108 ASN A N 1
ATOM 813 C CA . ASN A 1 108 ? 2.262 6.176 -0.079 1.00 95.88 108 ASN A CA 1
ATOM 814 C C . ASN A 1 108 ? 1.063 5.604 0.669 1.00 95.88 108 ASN A C 1
ATOM 816 O O . ASN A 1 108 ? 0.868 5.964 1.831 1.00 95.88 108 ASN A O 1
ATOM 820 N N . ALA A 1 109 ? 0.269 4.733 0.043 1.00 97.00 109 ALA A N 1
ATOM 821 C CA . ALA A 1 109 ? -0.815 4.038 0.726 1.00 97.00 109 ALA A CA 1
ATOM 822 C C . ALA A 1 109 ? -0.269 3.231 1.911 1.00 97.00 109 ALA A C 1
ATOM 824 O O . ALA A 1 109 ? -0.691 3.461 3.046 1.00 97.00 109 ALA A O 1
ATOM 825 N N . PHE A 1 110 ? 0.741 2.384 1.677 1.00 97.69 110 PHE A N 1
ATOM 826 C CA . PHE A 1 110 ? 1.410 1.643 2.746 1.00 97.69 110 PHE A CA 1
ATOM 827 C C . PHE A 1 110 ? 1.957 2.576 3.829 1.00 97.69 110 PHE A C 1
ATOM 829 O O . PHE A 1 110 ? 1.616 2.431 5.002 1.00 97.69 110 PHE A O 1
ATOM 836 N N . HIS A 1 111 ? 2.771 3.562 3.446 1.00 96.62 111 HIS A N 1
ATOM 837 C CA . HIS A 1 111 ? 3.377 4.499 4.387 1.00 96.62 111 HIS A CA 1
ATOM 838 C C . HIS A 1 111 ? 2.326 5.201 5.260 1.00 96.62 111 HIS A C 1
ATOM 840 O O . HIS A 1 111 ? 2.476 5.266 6.480 1.00 96.62 111 HIS A O 1
ATOM 846 N N . THR A 1 112 ? 1.250 5.702 4.655 1.00 96.69 112 THR A N 1
ATOM 847 C CA . THR A 1 112 ? 0.237 6.509 5.349 1.00 96.69 112 THR A CA 1
ATOM 848 C C . THR A 1 112 ? -0.616 5.666 6.295 1.00 96.69 112 THR A C 1
ATOM 850 O O . THR A 1 112 ? -0.938 6.131 7.387 1.00 96.69 112 THR A O 1
ATOM 853 N N . ILE A 1 113 ? -0.957 4.431 5.908 1.00 96.75 113 ILE A N 1
ATOM 854 C CA . ILE A 1 113 ? -1.700 3.492 6.764 1.00 96.75 113 ILE A CA 1
ATOM 855 C C . ILE A 1 113 ? -0.846 3.078 7.970 1.00 96.75 113 ILE A C 1
ATOM 857 O O . ILE A 1 113 ? -1.343 3.023 9.090 1.00 96.75 113 ILE A O 1
ATOM 861 N N . ILE A 1 114 ? 0.445 2.815 7.751 1.00 96.12 114 ILE A N 1
ATOM 862 C CA . ILE A 1 114 ? 1.358 2.293 8.778 1.00 96.12 114 ILE A CA 1
ATOM 863 C C . ILE A 1 114 ? 1.813 3.388 9.756 1.00 96.12 114 ILE A C 1
ATOM 865 O O . ILE A 1 114 ? 2.027 3.139 10.947 1.00 96.12 114 ILE A O 1
ATOM 869 N N . THR A 1 115 ? 1.989 4.617 9.269 1.00 94.12 115 THR A N 1
ATOM 870 C CA . THR A 1 115 ? 2.555 5.708 10.068 1.00 94.12 115 THR A CA 1
ATOM 871 C C . THR A 1 115 ? 1.619 6.129 11.196 1.00 94.12 115 THR A C 1
ATOM 873 O O . THR A 1 115 ? 0.520 6.645 10.975 1.00 94.12 115 THR A O 1
ATOM 876 N N . GLY A 1 116 ? 2.109 5.966 12.425 1.00 89.88 116 GLY A N 1
ATOM 877 C CA . GLY A 1 116 ? 1.378 6.311 13.643 1.00 89.88 116 GLY A CA 1
ATOM 878 C C . GLY A 1 116 ? 0.349 5.269 14.091 1.00 89.88 116 GLY A C 1
ATOM 879 O O . GLY A 1 116 ? -0.305 5.504 15.099 1.00 89.88 116 GLY A O 1
ATOM 880 N N . GLU A 1 117 ? 0.225 4.123 13.408 1.00 93.62 117 GLU A N 1
ATOM 881 C CA . GLU A 1 117 ? -0.722 3.058 13.769 1.00 93.62 117 GLU A CA 1
ATOM 882 C C . GLU A 1 117 ? 0.024 1.749 14.114 1.00 93.62 117 GLU A C 1
ATOM 884 O O . GLU A 1 117 ? 0.407 0.989 13.218 1.00 93.62 117 GLU A O 1
ATOM 889 N N . PRO A 1 118 ? 0.251 1.449 15.411 1.00 91.69 118 PRO A N 1
ATOM 890 C CA . PRO A 1 118 ? 1.011 0.272 15.838 1.00 91.69 118 PRO A CA 1
ATOM 891 C C . PRO A 1 118 ? 0.432 -1.057 15.344 1.00 91.69 118 PRO A C 1
ATOM 893 O O . PRO A 1 118 ? 1.186 -1.972 15.009 1.00 91.69 118 PRO A O 1
ATOM 896 N N . ARG A 1 119 ? -0.902 -1.176 15.243 1.00 91.94 119 ARG A N 1
ATOM 897 C CA . ARG A 1 119 ? -1.527 -2.408 14.733 1.00 91.94 119 ARG A CA 1
ATOM 898 C C . ARG A 1 119 ? -1.172 -2.636 13.267 1.00 91.94 119 ARG A C 1
ATOM 900 O O . ARG A 1 119 ? -0.871 -3.765 12.890 1.00 91.94 119 ARG A O 1
ATOM 907 N N . ALA A 1 120 ? -1.139 -1.571 12.464 1.00 95.44 120 ALA A N 1
ATOM 908 C CA . ALA A 1 120 ? -0.701 -1.644 11.075 1.00 95.44 120 ALA A CA 1
ATOM 909 C C . ALA A 1 120 ? 0.776 -2.035 10.974 1.00 95.44 120 ALA A C 1
ATOM 911 O O . ALA A 1 120 ? 1.124 -2.881 10.160 1.00 95.44 120 ALA A O 1
ATOM 912 N N . GLN A 1 121 ? 1.650 -1.489 11.821 1.00 94.19 121 GLN A N 1
ATOM 913 C CA . GLN A 1 121 ? 3.077 -1.839 11.794 1.00 94.19 121 GLN A CA 1
ATOM 914 C C . GLN A 1 121 ? 3.327 -3.334 12.007 1.00 94.19 121 GLN A C 1
ATOM 916 O O . GLN A 1 121 ? 4.195 -3.902 11.347 1.00 94.19 121 GLN A O 1
ATOM 921 N N . ILE A 1 122 ? 2.576 -3.972 12.907 1.00 94.19 122 ILE A N 1
ATOM 922 C CA . ILE A 1 122 ? 2.662 -5.421 13.135 1.00 94.19 122 ILE A CA 1
ATOM 923 C C . ILE A 1 122 ? 2.055 -6.175 11.948 1.00 94.19 122 ILE A C 1
ATOM 925 O O . ILE A 1 122 ? 2.676 -7.076 11.393 1.00 94.19 122 ILE A O 1
ATOM 929 N N . LEU A 1 123 ? 0.856 -5.779 11.519 1.00 96.50 123 LEU A N 1
ATOM 930 C CA . LEU A 1 123 ? 0.100 -6.478 10.482 1.00 96.50 123 LEU A CA 1
ATOM 931 C C . LEU A 1 123 ? 0.790 -6.474 9.111 1.00 96.50 123 LEU A C 1
ATOM 933 O O . LEU A 1 123 ? 0.742 -7.470 8.385 1.00 96.50 123 LEU A O 1
ATOM 937 N N . PHE A 1 124 ? 1.421 -5.353 8.767 1.00 97.00 124 PHE A N 1
ATOM 938 C CA . PHE A 1 124 ? 2.161 -5.151 7.524 1.00 97.00 124 PHE A CA 1
ATOM 939 C C . PHE A 1 124 ? 3.636 -5.566 7.647 1.00 97.00 124 PHE A C 1
ATOM 941 O O . PHE A 1 124 ? 4.343 -5.630 6.646 1.00 97.00 124 PHE A O 1
ATOM 948 N N . GLY A 1 125 ? 4.102 -5.904 8.849 1.00 95.56 125 GLY A N 1
ATOM 949 C CA . GLY A 1 125 ? 5.452 -6.382 9.144 1.00 95.56 125 GLY A CA 1
ATOM 950 C C . GLY A 1 125 ? 5.735 -7.823 8.708 1.00 95.56 125 GLY A C 1
ATOM 951 O O . GLY A 1 125 ? 6.436 -8.547 9.405 1.00 95.56 125 GLY A O 1
ATOM 952 N N . VAL A 1 126 ? 5.159 -8.279 7.592 1.00 96.56 126 VAL A N 1
ATOM 953 C CA . VAL A 1 126 ? 5.148 -9.695 7.190 1.00 96.56 126 VAL A CA 1
ATOM 954 C C . VAL A 1 126 ? 5.898 -9.939 5.874 1.00 96.56 126 VAL A C 1
ATOM 956 O O . VAL A 1 126 ? 5.992 -9.031 5.041 1.00 96.56 126 VAL A O 1
ATOM 959 N N . PRO A 1 127 ? 6.416 -11.162 5.630 1.00 96.62 127 PRO A N 1
ATOM 960 C CA . PRO A 1 127 ? 7.208 -11.460 4.435 1.00 96.62 127 PRO A CA 1
ATOM 961 C C . PRO A 1 127 ? 6.548 -11.086 3.094 1.00 96.62 127 PRO A C 1
ATOM 963 O O . PRO A 1 127 ? 7.254 -10.519 2.262 1.00 96.62 127 PRO A O 1
ATOM 966 N N . PRO A 1 128 ? 5.231 -11.286 2.868 1.00 97.31 128 PRO A N 1
ATOM 967 C CA . PRO A 1 128 ? 4.587 -10.853 1.623 1.00 97.31 128 PRO A CA 1
ATOM 968 C C . PRO A 1 128 ? 4.728 -9.352 1.328 1.00 97.31 128 PRO A C 1
ATOM 970 O O . PRO A 1 128 ? 4.931 -8.962 0.183 1.00 97.31 128 PRO A O 1
ATOM 973 N N . VAL A 1 129 ? 4.696 -8.501 2.360 1.00 97.44 129 VAL A N 1
ATOM 974 C CA . VAL A 1 129 ? 4.857 -7.044 2.219 1.00 97.44 129 VAL A CA 1
ATOM 975 C C . VAL A 1 129 ? 6.304 -6.687 1.858 1.00 97.44 129 VAL A C 1
ATOM 977 O O . VAL A 1 129 ? 6.543 -5.797 1.042 1.00 97.44 129 VAL A O 1
ATOM 980 N N . ARG A 1 130 ? 7.287 -7.426 2.391 1.00 95.88 130 ARG A N 1
ATOM 981 C CA . ARG A 1 130 ? 8.693 -7.311 1.968 1.00 95.88 130 ARG A CA 1
ATOM 982 C C . ARG A 1 130 ? 8.878 -7.715 0.508 1.00 95.88 130 ARG A C 1
ATOM 984 O O . ARG A 1 130 ? 9.587 -7.033 -0.227 1.00 95.88 130 ARG A O 1
ATOM 991 N N . GLU A 1 131 ? 8.272 -8.817 0.080 1.00 95.31 131 GLU A N 1
ATOM 992 C CA . GLU A 1 131 ? 8.390 -9.263 -1.311 1.00 95.31 131 GLU A CA 1
ATOM 993 C C . GLU A 1 131 ? 7.703 -8.292 -2.279 1.00 95.31 131 GLU A C 1
ATOM 995 O O . GLU A 1 131 ? 8.278 -8.000 -3.323 1.00 95.31 131 GLU A O 1
ATOM 1000 N N . ALA A 1 132 ? 6.565 -7.699 -1.905 1.00 95.56 132 ALA A N 1
ATOM 1001 C CA . ALA A 1 132 ? 5.930 -6.605 -2.647 1.00 95.56 132 ALA A CA 1
ATOM 1002 C C . ALA A 1 132 ? 6.867 -5.395 -2.827 1.00 95.56 132 ALA A C 1
ATOM 1004 O O . ALA A 1 132 ? 7.025 -4.875 -3.933 1.00 95.56 132 ALA A O 1
ATOM 1005 N N . LEU A 1 133 ? 7.548 -4.974 -1.753 1.00 94.81 133 LEU A N 1
ATOM 1006 C CA . LEU A 1 133 ? 8.557 -3.911 -1.803 1.00 94.81 133 LEU A CA 1
ATOM 1007 C C . LEU A 1 133 ? 9.671 -4.252 -2.802 1.00 94.81 133 LEU A C 1
ATOM 1009 O O . LEU A 1 133 ? 9.995 -3.446 -3.672 1.00 94.81 133 LEU A O 1
ATOM 1013 N N . LEU A 1 134 ? 10.244 -5.453 -2.700 1.00 92.38 134 LEU A N 1
ATOM 1014 C CA . LEU A 1 134 ? 11.317 -5.908 -3.586 1.00 92.38 134 LEU A CA 1
ATOM 1015 C C . LEU A 1 134 ? 10.854 -6.040 -5.042 1.00 92.38 134 LEU A C 1
ATOM 1017 O O . LEU A 1 134 ? 11.605 -5.696 -5.958 1.00 92.38 134 LEU A O 1
ATOM 1021 N N . HIS A 1 135 ? 9.623 -6.503 -5.260 1.00 91.88 135 HIS A N 1
ATOM 1022 C CA . HIS A 1 135 ? 9.017 -6.574 -6.582 1.00 91.88 135 HIS A CA 1
ATOM 1023 C C . HIS A 1 135 ? 8.929 -5.185 -7.209 1.00 91.88 135 HIS A C 1
ATOM 1025 O O . HIS A 1 135 ? 9.403 -5.000 -8.322 1.00 91.88 135 HIS A O 1
ATOM 1031 N N . MET A 1 136 ? 8.423 -4.184 -6.488 1.00 91.19 136 MET A N 1
ATOM 1032 C CA . MET A 1 136 ? 8.330 -2.822 -7.021 1.00 91.19 136 MET A CA 1
ATOM 1033 C C . MET A 1 136 ? 9.705 -2.187 -7.258 1.00 91.19 136 MET A C 1
ATOM 1035 O O . MET A 1 136 ? 9.901 -1.547 -8.288 1.00 91.19 136 MET A O 1
ATOM 1039 N N . ILE A 1 137 ? 10.675 -2.401 -6.359 1.00 87.50 137 ILE A N 1
ATOM 1040 C CA . ILE A 1 137 ? 12.056 -1.920 -6.542 1.00 87.50 137 ILE A CA 1
ATOM 1041 C C . ILE A 1 137 ? 12.649 -2.476 -7.839 1.00 87.50 137 ILE A C 1
ATOM 1043 O O . ILE A 1 137 ? 13.194 -1.718 -8.630 1.00 87.50 137 ILE A O 1
ATOM 1047 N N . THR A 1 138 ? 12.525 -3.787 -8.061 1.00 84.50 138 THR A N 1
ATOM 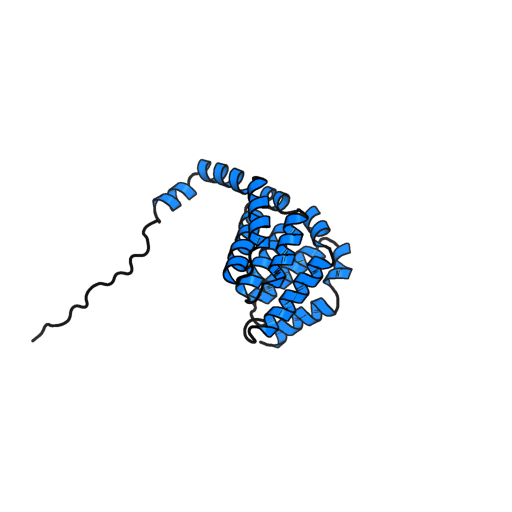1048 C CA . THR A 1 138 ? 13.132 -4.470 -9.217 1.00 84.50 138 THR A CA 1
ATOM 1049 C C . THR A 1 138 ? 12.318 -4.330 -10.505 1.00 84.50 138 THR A C 1
ATOM 1051 O O . THR A 1 138 ? 12.884 -4.318 -11.599 1.00 84.50 138 THR A O 1
ATOM 1054 N N . GLY A 1 139 ? 10.994 -4.227 -10.395 1.00 78.75 139 GLY A N 1
ATOM 1055 C CA . GLY A 1 139 ? 10.054 -4.067 -11.500 1.00 78.75 139 GLY A CA 1
ATOM 1056 C C . GLY A 1 139 ? 10.128 -2.680 -12.130 1.00 78.75 139 GLY A C 1
ATOM 1057 O O . GLY A 1 139 ? 10.127 -2.579 -13.361 1.00 78.75 139 GLY A O 1
ATOM 1058 N N . ALA A 1 140 ? 10.297 -1.630 -11.316 1.00 65.81 140 ALA A N 1
ATOM 1059 C CA . ALA A 1 140 ? 10.520 -0.264 -11.796 1.00 65.81 140 ALA A CA 1
ATOM 1060 C C . ALA A 1 140 ? 11.778 -0.161 -12.678 1.00 65.81 140 ALA A C 1
ATOM 1062 O O . ALA A 1 140 ? 11.765 0.531 -13.694 1.00 65.81 140 ALA A O 1
ATOM 1063 N N . SER A 1 141 ? 12.837 -0.914 -12.361 1.00 63.44 141 SER A N 1
ATOM 1064 C CA . SER A 1 141 ? 14.080 -0.932 -13.147 1.00 63.44 141 SER A CA 1
ATOM 1065 C C . SER A 1 141 ? 13.933 -1.595 -14.522 1.00 63.44 141 SER A C 1
ATOM 1067 O O . SER A 1 141 ? 14.748 -1.344 -15.410 1.00 63.44 141 SER A O 1
ATOM 1069 N N . ARG A 1 142 ? 12.917 -2.449 -14.722 1.00 67.38 142 ARG A N 1
ATOM 1070 C CA . ARG A 1 142 ? 12.730 -3.216 -15.969 1.00 67.38 142 ARG A CA 1
ATOM 1071 C C . ARG A 1 142 ? 11.897 -2.492 -17.019 1.00 67.38 142 ARG A C 1
ATOM 1073 O O . ARG A 1 142 ? 12.163 -2.662 -18.204 1.00 67.38 142 ARG A O 1
ATOM 1080 N N . HIS A 1 143 ? 10.899 -1.717 -16.601 1.00 62.88 143 HIS A N 1
ATOM 1081 C CA . HIS A 1 143 ? 9.903 -1.164 -17.525 1.00 62.88 143 HIS A CA 1
ATOM 1082 C C . HIS A 1 143 ? 10.304 0.204 -18.077 1.00 62.88 143 HIS A C 1
ATOM 1084 O O . HIS A 1 143 ? 9.939 0.551 -19.197 1.00 62.88 143 HIS A O 1
ATOM 1090 N N . THR A 1 144 ? 11.137 0.944 -17.351 1.00 55.69 144 THR A N 1
ATOM 1091 C CA . THR A 1 144 ? 11.584 2.272 -17.762 1.00 55.69 144 THR A CA 1
ATOM 1092 C C . THR A 1 144 ? 12.930 2.560 -17.096 1.00 55.69 144 THR A C 1
ATOM 1094 O O . THR A 1 144 ? 13.000 2.870 -15.911 1.00 55.69 144 THR A O 1
ATOM 1097 N N . ARG A 1 145 ? 14.037 2.503 -17.854 1.00 54.28 145 ARG A N 1
ATOM 1098 C CA . ARG A 1 145 ? 15.386 2.863 -17.349 1.00 54.28 145 ARG A CA 1
ATOM 1099 C C . ARG A 1 145 ? 15.452 4.275 -16.737 1.00 54.28 145 ARG A C 1
ATOM 1101 O O . ARG A 1 145 ? 16.318 4.532 -15.919 1.00 54.28 145 ARG A O 1
ATOM 1108 N N . SER A 1 146 ? 14.517 5.157 -17.099 1.00 56.56 146 SER A N 1
ATOM 1109 C CA . SER A 1 146 ? 14.352 6.510 -16.543 1.00 56.56 146 SER A CA 1
ATOM 1110 C C . SER A 1 146 ? 13.533 6.571 -15.241 1.00 56.56 146 SER A C 1
ATOM 1112 O O . SER A 1 146 ? 13.498 7.619 -14.608 1.00 56.56 146 SER A O 1
ATOM 1114 N N . SER A 1 147 ? 12.827 5.504 -14.860 1.00 54.47 147 SER A N 1
ATOM 1115 C CA . SER A 1 147 ? 11.850 5.507 -13.759 1.00 54.47 147 SER A CA 1
ATOM 1116 C C . SER A 1 147 ? 12.378 4.993 -12.437 1.00 54.47 147 SER A C 1
ATOM 1118 O O . SER A 1 147 ? 11.933 5.456 -11.394 1.00 54.47 147 SER A O 1
ATOM 1120 N N . ALA A 1 148 ? 13.298 4.030 -12.462 1.00 56.91 148 ALA A N 1
ATOM 1121 C CA . ALA A 1 148 ? 13.958 3.568 -11.244 1.00 56.91 148 ALA A CA 1
ATOM 1122 C C . ALA A 1 148 ? 14.749 4.700 -10.573 1.00 56.91 148 ALA A C 1
ATOM 1124 O O . ALA A 1 148 ? 14.754 4.787 -9.350 1.00 56.91 148 ALA A O 1
ATOM 1125 N N . SER A 1 149 ? 15.312 5.600 -11.381 1.00 65.25 149 SER A N 1
ATOM 1126 C CA . SER A 1 149 ? 16.031 6.796 -10.939 1.00 65.25 149 SER A CA 1
ATOM 1127 C C . SER A 1 149 ? 15.117 7.979 -10.597 1.00 65.25 149 SER A C 1
ATOM 1129 O O . SER A 1 149 ? 15.625 9.066 -10.337 1.00 65.25 149 SER A O 1
ATOM 1131 N N . ASP A 1 150 ? 13.784 7.815 -10.608 1.00 79.50 150 ASP A N 1
ATOM 1132 C CA . ASP A 1 150 ? 12.869 8.882 -10.190 1.00 79.50 150 ASP A CA 1
ATOM 1133 C C . ASP A 1 150 ? 13.045 9.135 -8.678 1.00 79.50 150 ASP A C 1
ATOM 1135 O O . ASP A 1 150 ? 12.702 8.267 -7.858 1.00 79.50 150 ASP A O 1
ATOM 1139 N N . PRO A 1 151 ? 13.551 10.316 -8.270 1.00 81.56 151 PRO A N 1
ATOM 1140 C CA . PRO A 1 151 ? 13.805 10.610 -6.865 1.00 81.56 151 PRO A CA 1
ATOM 1141 C C . PRO A 1 151 ? 12.543 10.524 -6.001 1.00 81.56 151 PRO A C 1
ATOM 1143 O O . PRO A 1 151 ? 12.630 10.185 -4.818 1.00 81.56 151 PRO A O 1
ATOM 1146 N N . LEU A 1 152 ? 11.365 10.801 -6.574 1.00 82.62 152 LEU A N 1
ATOM 1147 C CA . LEU A 1 152 ? 10.097 10.713 -5.855 1.00 82.62 152 LEU A CA 1
ATOM 1148 C C . LEU A 1 152 ? 9.755 9.259 -5.539 1.00 82.62 152 LEU A C 1
ATOM 1150 O O . LEU A 1 152 ? 9.400 8.948 -4.402 1.00 82.62 152 LEU A O 1
ATOM 1154 N N . PHE A 1 153 ? 9.930 8.348 -6.497 1.00 86.12 153 PHE A N 1
ATOM 1155 C CA . PHE A 1 153 ? 9.690 6.924 -6.269 1.00 86.12 153 PHE A CA 1
ATOM 1156 C C . PHE A 1 153 ? 10.587 6.380 -5.149 1.00 86.12 153 PHE A C 1
ATOM 1158 O O . PHE A 1 153 ? 10.090 5.786 -4.187 1.00 86.12 153 PHE A O 1
ATOM 1165 N N . VAL A 1 154 ? 11.894 6.663 -5.203 1.00 87.81 154 VAL A N 1
ATOM 1166 C CA . VAL A 1 154 ? 12.844 6.242 -4.158 1.00 87.81 154 VAL A CA 1
ATOM 1167 C C . VAL A 1 154 ? 12.484 6.843 -2.797 1.00 87.81 154 VAL A C 1
ATOM 1169 O O . VAL A 1 154 ? 12.531 6.144 -1.778 1.00 87.81 154 VAL A O 1
ATOM 1172 N N . GLN A 1 155 ? 12.073 8.114 -2.760 1.00 90.50 155 GLN A N 1
ATOM 1173 C CA . GLN A 1 155 ? 11.631 8.770 -1.531 1.00 90.50 155 GLN A CA 1
ATOM 1174 C C . GLN A 1 155 ? 10.412 8.065 -0.919 1.00 90.50 155 GLN A C 1
ATOM 1176 O O . GLN A 1 155 ? 10.389 7.825 0.292 1.00 90.50 155 GLN A O 1
ATOM 1181 N N . HIS A 1 156 ? 9.408 7.715 -1.725 1.00 91.69 156 HIS A N 1
ATOM 1182 C CA . HIS A 1 156 ? 8.198 7.048 -1.242 1.00 91.69 156 HIS A CA 1
ATOM 1183 C C . HIS A 1 156 ? 8.482 5.634 -0.724 1.00 91.69 156 HIS A C 1
ATOM 1185 O O . HIS A 1 156 ? 8.025 5.279 0.364 1.00 91.69 156 HIS A O 1
ATOM 1191 N N . MET A 1 157 ? 9.317 4.867 -1.428 1.00 91.88 157 MET A N 1
ATOM 1192 C CA . MET A 1 157 ? 9.746 3.538 -0.979 1.00 91.88 157 MET A CA 1
ATOM 1193 C C . MET A 1 157 ? 10.535 3.617 0.335 1.00 91.88 157 MET A C 1
ATOM 1195 O O . MET A 1 157 ? 10.288 2.849 1.264 1.00 91.88 157 MET A O 1
ATOM 1199 N N . SER A 1 158 ? 11.424 4.605 0.462 1.00 92.56 158 SER A N 1
ATOM 1200 C CA . SER A 1 158 ? 12.205 4.830 1.685 1.00 92.56 158 SER A CA 1
ATOM 1201 C C . SER A 1 158 ? 11.322 5.220 2.875 1.00 92.56 158 SER A C 1
ATOM 1203 O O . SER A 1 158 ? 11.516 4.721 3.984 1.00 92.56 158 SER A O 1
ATOM 1205 N N . ARG A 1 159 ? 10.312 6.075 2.659 1.00 94.25 159 ARG A N 1
ATOM 1206 C CA . ARG A 1 159 ? 9.330 6.453 3.691 1.00 94.25 159 ARG A CA 1
ATOM 1207 C C . ARG A 1 159 ? 8.504 5.264 4.165 1.00 94.25 159 ARG A C 1
ATOM 1209 O O . ARG A 1 159 ? 8.267 5.135 5.365 1.00 94.25 159 ARG A O 1
ATOM 1216 N N . TRP A 1 160 ? 8.094 4.392 3.249 1.00 94.31 160 TRP A N 1
ATOM 1217 C CA . TRP A 1 160 ? 7.381 3.167 3.595 1.00 94.31 160 TRP A CA 1
ATOM 1218 C C . TRP A 1 160 ? 8.243 2.212 4.436 1.00 94.31 160 TRP A C 1
ATOM 1220 O O . TRP A 1 160 ? 7.801 1.761 5.494 1.00 94.31 160 TRP A O 1
ATOM 1230 N N . VAL A 1 161 ? 9.493 1.954 4.037 1.00 94.31 161 VAL A N 1
ATOM 1231 C CA . VAL A 1 161 ? 10.411 1.130 4.847 1.00 94.31 161 VAL A CA 1
ATOM 1232 C C . VAL A 1 161 ? 10.627 1.755 6.226 1.00 94.31 161 VAL A C 1
ATOM 1234 O O . VAL A 1 161 ? 10.552 1.066 7.242 1.00 94.31 161 VAL A O 1
ATOM 1237 N N . SER A 1 162 ? 10.820 3.073 6.279 1.00 93.88 162 SER A N 1
ATOM 1238 C CA . SER A 1 162 ? 10.981 3.807 7.534 1.00 93.88 162 SER A CA 1
ATOM 1239 C C . SER A 1 162 ? 9.766 3.654 8.455 1.00 93.88 162 SER A C 1
ATOM 1241 O O . SER A 1 162 ? 9.933 3.343 9.635 1.00 93.88 162 SER A O 1
ATOM 1243 N N . SER A 1 163 ? 8.537 3.757 7.929 1.00 93.50 163 SER A N 1
ATOM 1244 C CA . SER A 1 163 ? 7.328 3.599 8.751 1.00 93.50 163 SER A CA 1
ATOM 1245 C C . SER A 1 163 ? 7.160 2.190 9.320 1.00 93.50 163 SER A C 1
ATOM 1247 O O . SER A 1 163 ? 6.525 2.034 10.360 1.00 93.50 163 SER A O 1
ATOM 1249 N N . LEU A 1 164 ? 7.734 1.172 8.672 1.00 92.69 164 LEU A N 1
ATOM 1250 C CA . LEU A 1 164 ? 7.739 -0.201 9.176 1.00 92.69 164 LEU A CA 1
ATOM 1251 C C . LEU A 1 164 ? 8.803 -0.451 10.248 1.00 92.69 164 LEU A C 1
ATOM 1253 O O . LEU A 1 164 ? 8.554 -1.263 11.134 1.00 92.69 164 LEU A O 1
ATOM 1257 N N . VAL A 1 165 ? 9.966 0.200 10.162 1.00 92.00 165 VAL A N 1
ATOM 1258 C CA . VAL A 1 165 ? 11.142 -0.127 10.990 1.00 92.00 165 VAL A CA 1
ATOM 1259 C C . VAL A 1 165 ? 11.286 0.788 12.207 1.00 92.00 165 VAL A C 1
ATOM 1261 O O . VAL A 1 165 ? 11.576 0.301 13.296 1.00 92.00 165 VAL A O 1
ATOM 1264 N N . VAL A 1 166 ? 11.066 2.102 12.060 1.00 87.19 166 VAL A N 1
ATOM 1265 C CA . VAL A 1 166 ? 11.443 3.106 13.080 1.00 87.19 166 VAL A CA 1
ATOM 1266 C C . VAL A 1 166 ? 10.767 2.877 14.436 1.00 87.19 166 VAL A C 1
ATOM 1268 O O . VAL A 1 166 ? 11.365 3.169 15.465 1.00 87.19 166 VAL A O 1
ATOM 1271 N N . ASN A 1 167 ? 9.562 2.306 14.452 1.00 81.56 167 ASN A N 1
ATOM 1272 C CA . ASN A 1 167 ? 8.792 2.076 15.679 1.00 81.56 167 ASN A CA 1
ATOM 1273 C C . ASN A 1 167 ? 8.517 0.591 15.967 1.00 81.56 167 ASN A C 1
ATOM 1275 O O . ASN A 1 167 ? 7.779 0.276 16.897 1.00 81.56 167 ASN A O 1
ATOM 1279 N N . ASN A 1 168 ? 9.099 -0.328 15.187 1.00 86.38 168 ASN A N 1
ATOM 1280 C CA . ASN A 1 168 ? 8.896 -1.761 15.367 1.00 86.38 168 ASN A CA 1
ATOM 1281 C C . ASN A 1 168 ? 10.186 -2.540 15.075 1.00 86.38 168 ASN A C 1
ATOM 1283 O O . ASN A 1 168 ? 10.480 -2.906 13.936 1.00 86.38 168 ASN A O 1
ATOM 1287 N N . THR A 1 169 ? 10.936 -2.840 16.136 1.00 84.75 169 THR A N 1
ATOM 1288 C CA . THR A 1 169 ? 12.211 -3.568 16.058 1.00 84.75 169 THR A CA 1
ATOM 1289 C C . THR A 1 169 ? 12.068 -4.987 15.507 1.00 84.75 169 THR A C 1
ATOM 1291 O O . THR A 1 169 ? 13.031 -5.521 14.958 1.00 84.75 169 THR A O 1
ATOM 1294 N N . HIS A 1 170 ? 10.875 -5.589 15.588 1.00 86.00 170 HIS A N 1
ATOM 1295 C CA . HIS A 1 170 ? 10.605 -6.896 14.990 1.00 86.00 170 HIS A CA 1
ATOM 1296 C C . HIS A 1 170 ? 10.701 -6.850 13.459 1.00 86.00 170 HIS A C 1
ATOM 1298 O O . HIS A 1 170 ? 11.206 -7.782 12.837 1.00 86.00 170 HIS A O 1
ATOM 1304 N N . ASN A 1 171 ? 10.295 -5.732 12.851 1.00 90.88 171 ASN A N 1
ATOM 1305 C CA . ASN A 1 171 ? 10.340 -5.551 11.402 1.00 90.88 171 ASN A CA 1
ATOM 1306 C C . ASN A 1 171 ? 11.758 -5.278 10.887 1.00 90.88 171 ASN A C 1
ATOM 1308 O O . ASN A 1 171 ? 12.021 -5.477 9.699 1.00 90.88 171 ASN A O 1
ATOM 1312 N N . THR A 1 172 ? 12.681 -4.847 11.754 1.00 89.19 172 THR A N 1
ATOM 1313 C CA . THR A 1 172 ? 14.065 -4.530 11.379 1.00 89.19 172 THR A CA 1
ATOM 1314 C C . THR A 1 172 ? 14.723 -5.705 10.667 1.00 89.19 172 THR A C 1
ATOM 1316 O O . THR A 1 172 ? 15.206 -5.551 9.550 1.00 89.19 172 THR A O 1
ATOM 1319 N N . THR A 1 173 ? 14.662 -6.908 11.243 1.00 90.62 173 THR A N 1
ATOM 1320 C CA . THR A 1 173 ? 15.298 -8.105 10.660 1.00 90.62 173 THR A CA 1
ATOM 1321 C C . THR A 1 173 ? 14.767 -8.434 9.263 1.00 90.62 173 THR A C 1
ATOM 1323 O O . THR A 1 173 ? 15.504 -8.952 8.424 1.00 90.62 173 THR A O 1
ATOM 1326 N N . LEU A 1 174 ? 13.505 -8.092 8.992 1.00 91.19 174 LEU A N 1
ATOM 1327 C CA . LEU A 1 174 ? 12.836 -8.383 7.735 1.00 91.19 174 LEU A CA 1
ATOM 1328 C C . LEU A 1 174 ? 13.106 -7.318 6.660 1.00 91.19 174 LEU A C 1
ATOM 1330 O O . LEU A 1 174 ? 13.332 -7.668 5.499 1.00 91.19 174 LEU A O 1
ATOM 1334 N N . PHE A 1 175 ? 13.112 -6.034 7.026 1.00 90.81 175 PHE A N 1
ATOM 1335 C CA . PHE A 1 175 ? 13.171 -4.919 6.073 1.00 90.81 175 PHE A CA 1
ATOM 1336 C C . PHE A 1 175 ? 14.546 -4.246 5.958 1.00 90.81 175 PHE A C 1
ATOM 1338 O O . PHE A 1 175 ? 14.792 -3.574 4.961 1.00 90.81 175 PHE A O 1
ATOM 1345 N N . THR A 1 176 ? 15.486 -4.473 6.881 1.00 89.44 176 THR A N 1
ATOM 1346 C CA . THR A 1 176 ? 16.869 -3.958 6.773 1.00 89.44 176 THR A CA 1
ATOM 1347 C C . THR A 1 176 ? 17.842 -4.981 6.183 1.00 89.44 176 THR A C 1
ATOM 1349 O O . THR A 1 176 ? 19.046 -4.945 6.447 1.00 89.44 176 THR A O 1
ATOM 1352 N N . THR A 1 177 ? 17.337 -5.931 5.394 1.00 92.31 177 THR A N 1
ATOM 1353 C CA . THR A 1 177 ? 18.179 -6.940 4.741 1.00 92.31 177 THR A CA 1
ATOM 1354 C C . THR A 1 177 ? 19.059 -6.310 3.663 1.00 92.31 177 THR A C 1
ATOM 1356 O O . THR A 1 177 ? 18.686 -5.321 3.024 1.00 92.31 177 THR A O 1
ATOM 1359 N N . LYS A 1 178 ? 20.213 -6.938 3.395 1.00 90.44 178 LYS A N 1
ATOM 1360 C CA . LYS A 1 178 ? 21.107 -6.554 2.291 1.00 90.44 178 LYS A CA 1
ATOM 1361 C C . LYS A 1 178 ? 20.342 -6.419 0.968 1.00 90.44 178 LYS A C 1
ATOM 1363 O O . LYS A 1 178 ? 20.544 -5.451 0.256 1.00 90.44 178 LYS A O 1
ATOM 1368 N N . LYS A 1 179 ? 19.403 -7.328 0.686 1.00 91.06 179 LYS A N 1
ATOM 1369 C CA . LYS A 1 179 ? 18.595 -7.314 -0.542 1.00 91.06 179 LYS A CA 1
ATOM 1370 C C . LYS A 1 179 ? 17.730 -6.052 -0.675 1.00 91.06 179 LYS A C 1
ATOM 1372 O O . LYS A 1 179 ? 17.704 -5.460 -1.748 1.00 91.06 179 LYS A O 1
ATOM 1377 N N . VAL A 1 180 ? 17.047 -5.628 0.395 1.00 90.38 180 VAL A N 1
ATOM 1378 C CA . VAL A 1 180 ? 16.226 -4.400 0.383 1.00 90.38 180 VAL A CA 1
ATOM 1379 C C . VAL A 1 180 ? 17.109 -3.166 0.219 1.00 90.38 180 VAL A C 1
ATOM 1381 O O . VAL A 1 180 ? 16.837 -2.327 -0.637 1.00 90.38 180 VAL A O 1
ATOM 1384 N N . ARG A 1 181 ? 18.197 -3.078 0.994 1.00 89.56 181 ARG A N 1
ATOM 1385 C CA . ARG A 1 181 ? 19.143 -1.959 0.921 1.00 89.56 181 ARG A CA 1
ATOM 1386 C C . ARG A 1 181 ? 19.776 -1.841 -0.463 1.00 89.56 181 ARG A C 1
ATOM 1388 O O . ARG A 1 1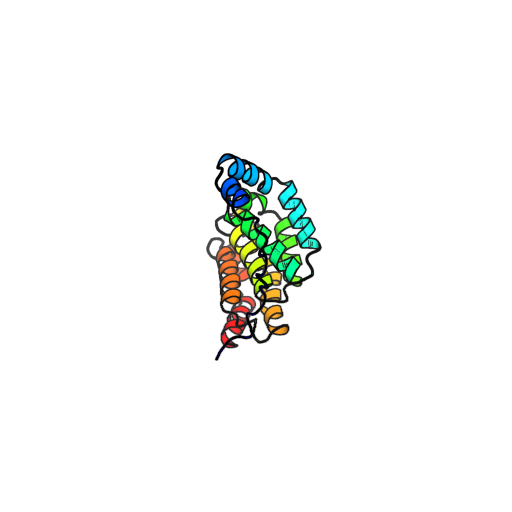81 ? 19.732 -0.768 -1.050 1.00 89.56 181 ARG A O 1
ATOM 1395 N N . ASP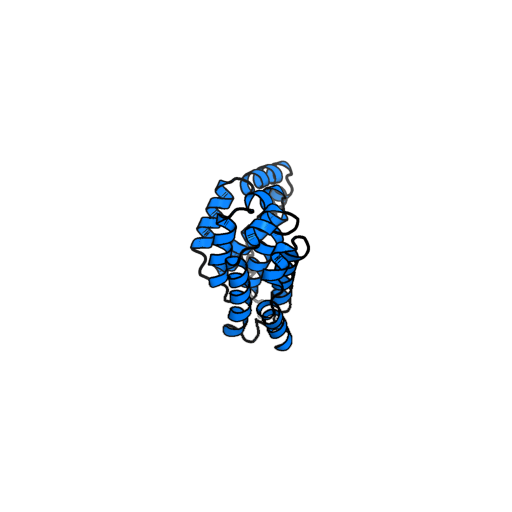 A 1 182 ? 20.353 -2.923 -0.975 1.00 89.31 182 ASP A N 1
ATOM 1396 C CA . ASP A 1 182 ? 21.059 -2.922 -2.257 1.00 89.31 182 ASP A CA 1
ATOM 1397 C C . ASP A 1 182 ? 20.079 -2.610 -3.404 1.00 89.31 182 ASP A C 1
ATOM 1399 O O . ASP A 1 182 ? 20.424 -1.868 -4.319 1.00 89.31 182 ASP A O 1
ATOM 1403 N N . GLY A 1 183 ? 18.827 -3.077 -3.307 1.00 86.31 183 GLY A N 1
ATOM 1404 C CA . GLY A 1 183 ? 17.757 -2.702 -4.230 1.00 86.31 183 GLY A CA 1
ATOM 1405 C C . GLY A 1 183 ? 17.450 -1.198 -4.218 1.00 86.31 183 GLY A C 1
ATOM 1406 O O . GLY A 1 183 ? 17.448 -0.567 -5.273 1.00 86.31 183 GLY A O 1
ATOM 1407 N N . LEU A 1 184 ? 17.253 -0.599 -3.039 1.00 85.06 184 LEU A N 1
ATOM 1408 C CA . LEU A 1 184 ? 17.020 0.848 -2.915 1.00 85.06 184 LEU A CA 1
ATOM 1409 C C . LEU A 1 184 ? 18.215 1.676 -3.413 1.00 85.06 184 LEU A C 1
ATOM 1411 O O . LEU A 1 184 ? 18.018 2.666 -4.109 1.00 85.06 184 LEU A O 1
ATOM 1415 N N . VAL A 1 185 ? 19.446 1.261 -3.095 1.00 85.50 185 VAL A N 1
ATOM 1416 C CA . VAL A 1 185 ? 20.675 1.944 -3.538 1.00 85.50 185 VAL A CA 1
ATOM 1417 C C . VAL A 1 185 ? 20.844 1.848 -5.052 1.00 85.50 185 VAL A C 1
ATOM 1419 O O . VAL A 1 185 ? 21.185 2.844 -5.684 1.00 85.50 185 VAL A O 1
ATOM 1422 N N . SER A 1 186 ? 20.552 0.687 -5.648 1.00 82.12 186 SER A N 1
ATOM 1423 C CA . SER A 1 186 ? 20.677 0.495 -7.098 1.00 82.12 186 SER A CA 1
ATOM 1424 C C . SER A 1 186 ? 19.813 1.465 -7.905 1.00 82.12 186 SER A C 1
ATOM 1426 O O . SER A 1 186 ? 20.238 1.901 -8.967 1.00 82.12 186 SER A O 1
ATOM 1428 N N . ASN A 1 187 ? 18.663 1.874 -7.362 1.00 75.75 187 ASN A N 1
ATOM 1429 C CA . ASN A 1 187 ? 17.779 2.860 -7.980 1.00 75.75 187 ASN A CA 1
ATOM 1430 C C . ASN A 1 187 ? 18.335 4.295 -7.920 1.00 75.75 187 ASN A C 1
ATOM 1432 O O . ASN A 1 187 ? 17.982 5.116 -8.755 1.00 75.75 187 ASN A O 1
ATOM 1436 N N . VAL A 1 188 ? 19.216 4.611 -6.964 1.00 73.25 188 VAL A N 1
ATOM 1437 C CA . VAL A 1 188 ? 19.850 5.940 -6.848 1.00 73.25 188 VAL A CA 1
ATOM 1438 C C . VAL A 1 188 ? 21.097 6.040 -7.728 1.00 73.25 188 VAL A C 1
ATOM 1440 O O . VAL A 1 188 ? 21.378 7.091 -8.296 1.00 73.25 188 VAL A O 1
ATOM 1443 N N . SER A 1 189 ? 21.857 4.951 -7.863 1.00 63.94 189 SER A N 1
ATOM 1444 C CA . SER A 1 189 ? 23.113 4.936 -8.628 1.00 63.94 189 SER A CA 1
ATOM 1445 C C . SER A 1 189 ? 22.931 4.906 -10.151 1.00 63.94 189 SER A C 1
ATOM 1447 O O . SER A 1 189 ? 23.918 4.996 -10.873 1.00 63.94 189 SER A O 1
ATOM 1449 N N . THR A 1 190 ? 21.700 4.759 -10.647 1.00 56.88 190 THR A N 1
ATOM 1450 C CA . THR A 1 190 ? 21.360 4.774 -12.082 1.00 56.88 190 THR A CA 1
ATOM 1451 C C . THR A 1 190 ? 20.888 6.145 -12.587 1.00 56.88 190 THR A C 1
ATOM 1453 O O . THR A 1 190 ? 20.404 6.233 -13.718 1.00 56.88 190 THR A O 1
ATOM 1456 N N . SER A 1 191 ? 20.964 7.188 -11.754 1.00 48.34 191 SER A N 1
ATOM 1457 C CA . SER A 1 191 ? 20.685 8.597 -12.103 1.00 48.34 191 SER A CA 1
ATOM 1458 C C . SER A 1 191 ? 21.950 9.303 -12.570 1.00 48.34 191 SER A C 1
ATOM 1460 O O . SER A 1 191 ? 21.841 10.096 -13.529 1.00 48.34 191 SER A O 1
#

Secondary structure (DSSP, 8-state):
-----PPPP--------TTHHHHHHH-HHHHHHHHHHHTSHHHHHHHHHHHHH--SHHHHHHHHHHHHHHHHH-HHHHHHH-SHHHHHHHHHHHTT--SHHHHHHHHHHHHHHHTT-HHHHHHT-SHHHHHHHHHHHHHHHHH-TTTTT-HHHHHHHHHHHHHHHTT-HHHHHHHSSHHHHHHHHHHHTT-

Radius of gyration: 20.66 Å; chains: 1; bounding box: 45×61×62 Å

Organism: Bodo saltans (NCBI:txid75058)